Protein AF-A0A5J4N5F0-F1 (afdb_monomer)

Structure (mmCIF, N/CA/C/O backbone):
data_AF-A0A5J4N5F0-F1
#
_entry.id   AF-A0A5J4N5F0-F1
#
loop_
_atom_site.group_PDB
_atom_site.id
_atom_site.type_symbol
_atom_site.label_atom_id
_atom_site.label_alt_id
_atom_site.label_comp_id
_atom_site.label_asym_id
_atom_site.label_entity_id
_atom_site.label_seq_id
_atom_site.pdbx_PDB_ins_code
_atom_site.Cartn_x
_atom_site.Cartn_y
_atom_site.Cartn_z
_atom_site.occupancy
_atom_site.B_iso_or_equiv
_atom_site.auth_seq_id
_atom_site.auth_comp_id
_atom_site.auth_asym_id
_atom_site.auth_atom_id
_atom_site.pdbx_PDB_model_num
ATOM 1 N N . VAL A 1 1 ? -41.419 9.509 30.016 1.00 75.94 1 VAL A N 1
ATOM 2 C CA . VAL A 1 1 ? -40.745 8.230 29.684 1.00 75.94 1 VAL A CA 1
ATOM 3 C C . VAL A 1 1 ? -39.417 8.185 30.422 1.00 75.94 1 VAL A C 1
ATOM 5 O O . VAL A 1 1 ? -38.579 9.044 30.171 1.00 75.94 1 VAL A O 1
ATOM 8 N N . THR A 1 2 ? -39.244 7.260 31.364 1.00 85.94 2 THR A N 1
ATOM 9 C CA . THR A 1 2 ? -37.971 7.039 32.068 1.00 85.94 2 THR A CA 1
ATOM 10 C C . THR A 1 2 ? -37.054 6.184 31.191 1.00 85.94 2 THR A C 1
ATOM 12 O O . THR A 1 2 ? -37.468 5.148 30.675 1.00 85.94 2 THR A O 1
ATOM 15 N N . ARG A 1 3 ? -35.818 6.637 30.955 1.00 87.88 3 ARG A N 1
ATOM 16 C CA . ARG A 1 3 ? -34.827 5.880 30.176 1.00 87.88 3 ARG A CA 1
ATOM 17 C C . ARG A 1 3 ? -34.053 4.968 31.123 1.00 87.88 3 ARG A C 1
ATOM 19 O O . ARG A 1 3 ? -33.385 5.467 32.023 1.00 87.88 3 ARG A O 1
ATOM 26 N N . LEU A 1 4 ? -34.145 3.657 30.918 1.00 87.69 4 LEU A N 1
ATOM 27 C CA . LE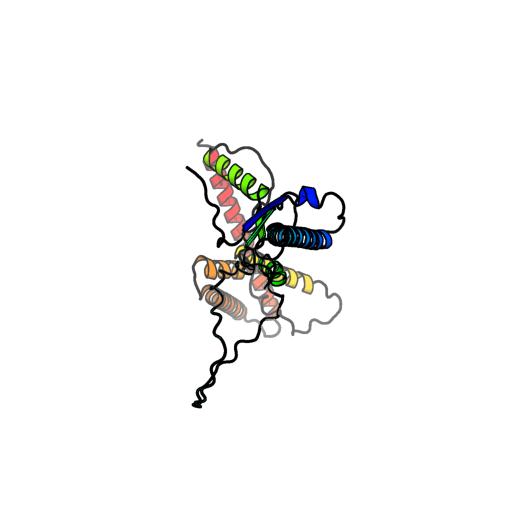U A 1 4 ? -33.355 2.667 31.650 1.00 87.69 4 LEU A CA 1
ATOM 28 C C . LEU A 1 4 ? -32.102 2.317 30.827 1.00 87.69 4 LEU A C 1
ATOM 30 O O . LEU A 1 4 ? -32.246 1.912 29.671 1.00 87.69 4 LEU A O 1
ATOM 34 N N . PRO A 1 5 ? -30.883 2.499 31.366 1.00 83.12 5 PRO A N 1
ATOM 35 C CA . PRO A 1 5 ? -29.654 2.182 30.648 1.00 83.12 5 PRO A CA 1
ATOM 36 C C . PRO A 1 5 ? -29.463 0.665 30.521 1.00 83.12 5 PRO A C 1
ATOM 38 O O . PRO A 1 5 ? -29.707 -0.091 31.461 1.00 83.12 5 PRO A O 1
ATOM 41 N N . LEU A 1 6 ? -28.997 0.222 29.354 1.00 83.00 6 LEU A N 1
ATOM 42 C CA . LEU A 1 6 ? -28.716 -1.187 29.087 1.00 83.00 6 LEU A CA 1
ATOM 43 C C . LEU A 1 6 ? -27.372 -1.585 29.709 1.00 83.00 6 LEU A C 1
ATOM 45 O O . LEU A 1 6 ? -26.348 -0.976 29.413 1.00 83.00 6 LEU A O 1
ATOM 49 N N . GLN A 1 7 ? -27.371 -2.626 30.542 1.00 76.88 7 GLN A N 1
ATOM 50 C CA . GLN A 1 7 ? -26.180 -3.068 31.284 1.00 76.88 7 GLN A CA 1
ATOM 51 C C . GLN A 1 7 ? -25.298 -4.060 30.506 1.00 76.88 7 GLN A C 1
ATOM 53 O O . GLN A 1 7 ? -24.111 -4.183 30.787 1.00 76.88 7 GLN A O 1
ATOM 58 N N . THR A 1 8 ? -25.858 -4.761 29.516 1.00 81.75 8 THR A N 1
ATOM 59 C CA . THR A 1 8 ? -25.178 -5.838 28.769 1.00 81.75 8 THR A CA 1
ATOM 60 C C . THR A 1 8 ? -24.460 -5.358 27.505 1.00 81.75 8 THR A C 1
ATOM 62 O O . THR A 1 8 ? -23.792 -6.142 26.829 1.00 81.75 8 THR A O 1
ATOM 65 N N . VAL A 1 9 ? -24.590 -4.074 27.159 1.00 84.94 9 VAL A N 1
ATOM 66 C CA . VAL A 1 9 ? -23.997 -3.508 25.944 1.00 84.94 9 VAL A CA 1
ATOM 67 C C . VAL A 1 9 ? -22.487 -3.370 26.118 1.00 84.94 9 VAL A C 1
ATOM 69 O O . VAL A 1 9 ? -21.999 -2.817 27.103 1.00 84.94 9 VAL A O 1
ATOM 72 N N . ARG A 1 10 ? -21.731 -3.858 25.131 1.00 86.44 10 ARG A N 1
ATOM 73 C CA . ARG A 1 10 ? -20.274 -3.711 25.104 1.00 86.44 10 ARG A CA 1
ATOM 74 C C . ARG A 1 10 ? -19.906 -2.223 24.960 1.00 86.44 10 ARG A C 1
ATOM 76 O O . ARG A 1 10 ? -20.424 -1.578 24.049 1.00 86.44 10 ARG A O 1
ATOM 83 N N . PRO A 1 11 ? -18.993 -1.684 25.787 1.00 88.06 11 PRO A N 1
ATOM 84 C CA . PRO A 1 11 ? -18.524 -0.311 25.631 1.00 88.06 11 PRO A CA 1
ATOM 85 C C . PRO A 1 11 ? -17.907 -0.091 24.247 1.00 88.06 11 PRO A C 1
ATOM 87 O O . PRO A 1 11 ? -17.113 -0.918 23.789 1.00 88.06 11 PRO A O 1
ATOM 90 N N . PHE A 1 12 ? -18.256 1.024 23.608 1.00 91.81 12 PHE A N 1
ATOM 91 C CA . PHE A 1 12 ? -17.717 1.440 22.318 1.00 91.81 12 PHE A CA 1
ATOM 92 C C . PHE A 1 12 ? -17.064 2.812 22.448 1.00 91.81 12 PHE A C 1
ATOM 94 O O . PHE A 1 12 ? -17.721 3.771 22.848 1.00 91.81 12 PHE A O 1
ATOM 101 N N . LEU A 1 13 ? -15.777 2.896 22.112 1.00 91.69 13 LEU A N 1
ATOM 102 C CA . LEU A 1 13 ? -15.024 4.144 22.081 1.00 91.69 13 LEU A CA 1
ATOM 103 C C . LEU A 1 13 ? -14.709 4.504 20.645 1.00 91.69 13 LEU A C 1
ATOM 105 O O . LEU A 1 13 ? -14.134 3.712 19.900 1.00 91.69 13 LEU A O 1
ATOM 109 N N . PHE A 1 14 ? -15.068 5.726 20.291 1.00 93.38 14 PHE A N 1
ATOM 110 C CA . PHE A 1 14 ? -14.800 6.303 18.992 1.00 93.38 14 PHE A CA 1
ATOM 111 C C . PHE A 1 14 ? -14.085 7.630 19.206 1.00 93.38 14 PHE A C 1
ATOM 113 O O . PHE A 1 14 ? -14.594 8.487 19.930 1.00 93.38 14 PHE A O 1
ATOM 120 N N . ARG A 1 15 ? -12.904 7.790 18.610 1.00 92.38 15 ARG A N 1
ATOM 121 C CA . ARG A 1 15 ? -12.105 9.007 18.759 1.00 92.38 15 ARG A CA 1
ATOM 122 C C . ARG A 1 15 ? -11.545 9.443 17.416 1.00 92.38 15 ARG A C 1
ATOM 124 O O . ARG A 1 15 ? -10.951 8.638 16.703 1.00 92.38 15 ARG A O 1
ATOM 131 N N . ASP A 1 16 ? -11.722 10.721 17.117 1.00 91.56 16 ASP A N 1
ATOM 132 C CA . ASP A 1 16 ? -11.130 11.384 15.961 1.00 91.56 16 ASP A CA 1
ATOM 133 C C . ASP A 1 16 ? -9.815 12.051 16.388 1.00 91.56 16 ASP A C 1
ATOM 135 O O . ASP A 1 16 ? -9.737 12.643 17.466 1.00 91.56 16 ASP A O 1
ATOM 139 N N . VAL A 1 17 ? -8.780 11.920 15.563 1.00 89.69 17 VAL A N 1
ATOM 140 C CA . VAL A 1 17 ? -7.430 12.436 15.812 1.00 89.69 17 VAL A CA 1
ATOM 141 C C . VAL A 1 17 ? -6.905 13.063 14.536 1.00 89.69 17 VAL A C 1
ATOM 143 O O . VAL A 1 17 ? -6.978 12.446 13.476 1.00 89.69 17 VAL A O 1
ATOM 146 N N . VAL A 1 18 ? -6.334 14.256 14.651 1.00 89.75 18 VAL A N 1
ATOM 147 C CA . VAL A 1 18 ? -5.592 14.915 13.576 1.00 89.75 18 VAL A CA 1
ATOM 148 C C . VAL A 1 18 ? -4.111 14.802 13.911 1.00 89.75 18 VAL A C 1
ATOM 150 O O . VAL A 1 18 ? -3.688 15.232 14.981 1.00 89.75 18 VAL A O 1
ATOM 153 N N . LEU A 1 19 ? -3.326 14.161 13.039 1.00 86.00 19 LEU A N 1
ATOM 154 C CA . LEU A 1 19 ? -1.908 13.920 13.327 1.00 86.00 19 LEU A CA 1
ATOM 155 C C . LEU A 1 19 ? -1.082 15.206 13.375 1.00 86.00 19 LEU A C 1
ATOM 157 O O . LEU A 1 19 ? -0.136 15.278 14.154 1.00 86.00 19 LEU A O 1
ATOM 161 N N . GLU A 1 20 ? -1.456 16.214 12.587 1.00 83.69 20 GLU A N 1
ATOM 162 C CA . GLU A 1 20 ? -0.796 17.522 12.554 1.00 83.69 20 GLU A CA 1
ATOM 163 C C . GLU A 1 20 ? -0.733 18.184 13.937 1.00 83.69 20 GLU A C 1
ATOM 165 O O . GLU A 1 20 ? 0.334 18.629 14.359 1.00 83.69 20 GLU A O 1
ATOM 170 N N . ASP A 1 21 ? -1.836 18.146 14.686 1.00 82.56 21 ASP A N 1
ATOM 171 C CA . ASP A 1 21 ? -1.933 18.764 16.011 1.00 82.56 21 ASP A CA 1
ATOM 172 C C . ASP A 1 21 ? -1.043 18.059 17.050 1.00 82.56 21 ASP A C 1
ATOM 174 O O . ASP A 1 21 ? -0.453 18.702 17.917 1.00 82.56 21 ASP A O 1
ATOM 178 N N . GLU A 1 22 ? -0.910 16.734 16.953 1.00 79.31 22 GLU A N 1
ATOM 179 C CA . GLU A 1 22 ? -0.192 15.905 17.932 1.00 79.31 22 GLU A CA 1
ATOM 180 C C . GLU A 1 22 ? 1.316 15.773 17.634 1.00 79.31 22 GLU A C 1
ATOM 182 O O . GLU A 1 22 ? 2.089 15.428 18.531 1.00 79.31 22 GLU A O 1
ATOM 187 N N . LEU A 1 23 ? 1.747 16.008 16.386 1.00 76.50 23 LEU A N 1
ATOM 188 C CA . LEU A 1 23 ? 3.125 15.776 15.915 1.00 76.50 23 LEU A CA 1
ATOM 189 C C . LEU A 1 23 ? 3.896 17.059 15.551 1.00 76.50 23 LEU A C 1
ATOM 191 O O . LEU A 1 23 ? 5.092 16.982 15.269 1.00 76.50 23 LEU A O 1
ATOM 195 N N . SER A 1 24 ? 3.258 18.231 15.619 1.00 64.00 24 SER A N 1
ATOM 196 C CA . SER A 1 24 ? 3.791 19.548 15.214 1.00 64.00 24 SER A CA 1
ATOM 197 C C . SER A 1 24 ? 5.108 20.009 15.872 1.00 64.00 24 SER A C 1
ATOM 199 O O . SER A 1 24 ? 5.670 21.014 15.446 1.00 64.00 24 SER A O 1
ATOM 201 N N . ASN A 1 25 ? 5.654 19.287 16.857 1.00 59.91 25 ASN A N 1
ATOM 202 C CA . ASN A 1 25 ? 6.779 19.757 17.676 1.00 59.91 25 ASN A CA 1
ATOM 203 C C . ASN A 1 25 ? 8.103 18.973 17.562 1.00 59.91 25 ASN A C 1
ATOM 205 O O . ASN A 1 25 ? 9.028 19.311 18.303 1.00 59.91 25 ASN A O 1
ATOM 209 N N . SER A 1 26 ? 8.258 17.931 16.723 1.00 60.56 26 SER A N 1
ATOM 210 C CA . SER A 1 26 ? 9.422 17.037 16.941 1.00 60.56 26 SER A CA 1
ATOM 211 C C . SER A 1 26 ? 9.948 16.151 15.798 1.00 60.56 26 SER A C 1
ATOM 213 O O . SER A 1 26 ? 10.378 15.036 16.097 1.00 60.56 26 SER A O 1
ATOM 215 N N . ALA A 1 27 ? 9.981 16.562 14.523 1.00 57.72 27 ALA A N 1
ATOM 216 C CA . ALA A 1 27 ? 10.568 15.665 13.515 1.00 57.72 27 ALA A CA 1
ATOM 217 C C . ALA A 1 27 ? 11.355 16.326 12.377 1.00 57.72 27 ALA A C 1
ATOM 219 O O . ALA A 1 27 ? 10.834 17.131 11.613 1.00 57.72 27 ALA A O 1
ATOM 220 N N . SER A 1 28 ? 12.607 15.880 12.235 1.00 64.38 28 SER A N 1
ATOM 221 C CA . SER A 1 28 ? 13.535 16.224 11.148 1.00 64.38 28 SER A CA 1
ATOM 222 C C . SER A 1 28 ? 13.670 15.101 10.103 1.00 64.38 28 SER A C 1
ATOM 224 O O . SER A 1 28 ? 14.224 15.340 9.036 1.00 64.38 28 SER A O 1
ATOM 226 N N . ASN A 1 29 ? 13.179 13.880 10.393 1.00 76.25 29 ASN A N 1
ATOM 227 C CA . ASN A 1 29 ? 13.383 12.673 9.575 1.00 76.25 29 ASN A CA 1
ATOM 228 C C . ASN A 1 29 ? 12.059 11.946 9.242 1.00 76.25 29 ASN A C 1
ATOM 230 O O . ASN A 1 29 ? 11.286 11.669 10.159 1.00 76.25 29 ASN A O 1
ATOM 234 N N . PRO A 1 30 ? 11.823 11.513 7.986 1.00 71.50 30 PRO A N 1
ATOM 235 C CA . PRO A 1 30 ? 10.564 10.876 7.569 1.00 71.50 30 PRO A CA 1
ATOM 236 C C . PRO A 1 30 ? 10.295 9.512 8.227 1.00 71.50 30 PRO A C 1
ATOM 238 O O . PRO A 1 30 ? 9.162 9.219 8.602 1.00 71.50 30 PRO A O 1
ATOM 241 N N . LEU A 1 31 ? 11.329 8.691 8.451 1.00 73.62 31 LEU A N 1
ATOM 242 C CA . LEU A 1 31 ? 11.166 7.396 9.132 1.00 73.62 31 LEU A CA 1
ATOM 243 C C . LEU A 1 31 ? 10.792 7.549 10.614 1.00 73.62 31 LEU A C 1
ATOM 245 O O . LEU A 1 31 ? 10.115 6.679 11.167 1.00 73.62 31 LEU A O 1
ATOM 249 N N . ASP A 1 32 ? 11.236 8.627 11.262 1.00 81.44 32 ASP A N 1
ATOM 250 C CA . ASP A 1 32 ? 10.857 8.906 12.648 1.00 81.44 32 ASP A CA 1
ATOM 251 C C . ASP A 1 32 ? 9.407 9.376 12.736 1.00 81.44 32 ASP A C 1
ATOM 253 O O . ASP A 1 32 ? 8.706 8.971 13.661 1.00 81.44 32 ASP A O 1
ATOM 257 N N . ILE A 1 33 ? 8.917 10.120 11.739 1.00 82.94 33 ILE A N 1
ATOM 258 C CA . ILE A 1 33 ? 7.524 10.588 11.685 1.00 82.94 33 ILE A CA 1
ATOM 259 C C . ILE A 1 33 ? 6.546 9.407 11.691 1.00 82.94 33 ILE A C 1
ATOM 261 O O . ILE A 1 33 ? 5.594 9.398 12.472 1.00 82.94 33 ILE A O 1
ATOM 265 N N . ALA A 1 34 ? 6.797 8.374 10.881 1.00 83.94 34 ALA A N 1
ATOM 266 C CA . ALA A 1 34 ? 5.933 7.192 10.823 1.00 83.94 34 ALA A CA 1
ATOM 267 C C . ALA A 1 34 ? 5.910 6.418 12.156 1.00 83.94 34 ALA A C 1
ATOM 269 O O . ALA A 1 34 ? 4.848 6.016 12.642 1.00 83.94 34 ALA A O 1
ATOM 270 N N . LYS A 1 35 ? 7.079 6.246 12.791 1.00 87.06 35 LYS A N 1
ATOM 271 C CA . LYS A 1 35 ? 7.182 5.612 14.117 1.00 87.06 35 LYS A CA 1
ATOM 272 C C . LYS A 1 35 ? 6.485 6.440 15.190 1.00 87.06 35 LYS A C 1
ATOM 274 O O . LYS A 1 35 ? 5.813 5.883 16.058 1.00 87.06 35 LYS A O 1
ATOM 279 N N . GLN A 1 36 ? 6.628 7.759 15.129 1.00 87.50 36 GLN A N 1
ATOM 280 C CA . GLN A 1 36 ? 6.004 8.664 16.078 1.00 87.50 36 GLN A CA 1
ATOM 281 C C . GLN A 1 36 ? 4.480 8.657 15.933 1.00 87.50 36 GLN A C 1
ATOM 283 O O . GLN A 1 36 ? 3.782 8.578 16.941 1.00 87.50 36 GLN A O 1
ATOM 288 N N . ALA A 1 37 ? 3.955 8.640 14.706 1.00 89.00 37 ALA A N 1
ATOM 289 C CA . ALA A 1 37 ? 2.525 8.496 14.451 1.00 89.00 37 ALA A CA 1
ATOM 290 C C . ALA A 1 37 ? 1.969 7.185 15.038 1.00 89.00 37 ALA A C 1
ATOM 292 O O . ALA A 1 37 ? 0.925 7.195 15.698 1.00 89.00 37 ALA A O 1
ATOM 293 N N . GLU A 1 38 ? 2.683 6.065 14.874 1.00 91.38 38 GLU A N 1
ATOM 294 C CA . GLU A 1 38 ? 2.301 4.783 15.479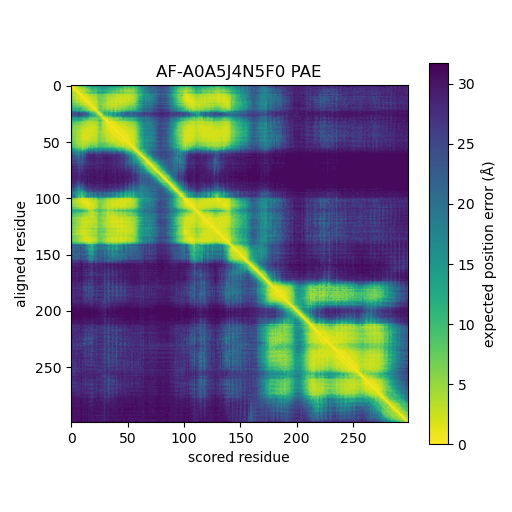 1.00 91.38 38 GLU A CA 1
ATOM 295 C C . GLU A 1 38 ? 2.315 4.848 17.019 1.00 91.38 38 GLU A C 1
ATOM 297 O O . GLU A 1 38 ? 1.396 4.348 17.679 1.00 91.38 38 GLU A O 1
ATOM 302 N N . LEU A 1 39 ? 3.331 5.483 17.610 1.00 91.62 39 LEU A N 1
ATOM 303 C CA . LEU A 1 39 ? 3.469 5.628 19.061 1.00 91.62 39 LEU A CA 1
ATOM 304 C C . LEU A 1 39 ? 2.374 6.524 19.654 1.00 91.62 39 LEU A C 1
ATOM 306 O O . LEU A 1 39 ? 1.763 6.168 20.664 1.00 91.62 39 LEU A O 1
ATOM 310 N N . THR A 1 40 ? 2.054 7.632 18.988 1.00 91.81 40 THR A N 1
ATOM 311 C CA . THR A 1 40 ? 0.933 8.509 19.340 1.00 91.81 40 THR A CA 1
ATOM 312 C C . THR A 1 40 ? -0.392 7.752 19.289 1.00 91.81 40 THR A C 1
ATOM 314 O O . THR A 1 40 ? -1.150 7.776 20.260 1.00 91.81 40 THR A O 1
ATOM 317 N N . CYS A 1 41 ? -0.653 6.998 18.216 1.00 92.75 41 CYS A N 1
ATOM 318 C CA . CYS A 1 41 ? -1.861 6.175 18.110 1.00 92.75 41 CYS A CA 1
ATOM 319 C C . CYS A 1 41 ? -1.925 5.106 19.212 1.00 92.75 41 CYS A C 1
ATOM 321 O O . CYS A 1 41 ? -2.989 4.879 19.788 1.00 92.75 41 CYS A O 1
ATOM 323 N N . THR A 1 42 ? -0.790 4.481 19.544 1.00 94.56 42 THR A N 1
ATOM 324 C CA . THR A 1 42 ? -0.689 3.497 20.634 1.00 94.56 42 THR A CA 1
ATOM 325 C C . THR A 1 42 ? -1.106 4.129 21.961 1.00 94.56 42 THR A C 1
ATOM 327 O O . THR A 1 42 ? -2.026 3.634 22.611 1.00 94.56 42 THR A O 1
ATOM 330 N N . ARG A 1 43 ? -0.501 5.269 22.319 1.00 94.38 43 ARG A N 1
ATOM 331 C CA . ARG A 1 43 ? -0.810 6.020 23.544 1.00 94.38 43 ARG A CA 1
ATOM 332 C C . ARG A 1 43 ? -2.296 6.369 23.643 1.00 94.38 43 ARG A C 1
ATOM 334 O O . ARG A 1 43 ? -2.893 6.216 24.706 1.00 94.38 43 ARG A O 1
ATOM 341 N N . LEU A 1 44 ? -2.902 6.822 22.546 1.00 93.12 44 LEU A N 1
ATOM 342 C CA . LEU A 1 44 ? -4.317 7.203 22.523 1.00 93.12 44 LEU A CA 1
ATOM 343 C C . LEU A 1 44 ? -5.250 6.007 22.733 1.00 93.12 44 LEU A C 1
ATOM 345 O O . LEU A 1 44 ? -6.226 6.118 23.477 1.00 93.12 44 LEU A O 1
ATOM 349 N N . VAL A 1 45 ? -4.948 4.857 22.124 1.00 93.88 45 VAL A N 1
ATOM 350 C CA . VAL A 1 45 ? -5.717 3.623 22.344 1.00 93.88 45 VAL A CA 1
ATOM 351 C C . VAL A 1 45 ? -5.581 3.158 23.793 1.00 93.88 45 VAL A C 1
ATOM 353 O O . VAL A 1 45 ? -6.578 2.791 24.411 1.00 93.88 45 VAL A O 1
ATOM 356 N N . GLU A 1 46 ? -4.383 3.213 24.371 1.00 93.81 46 GLU A N 1
ATOM 357 C CA . GLU A 1 46 ? -4.172 2.834 25.771 1.00 93.81 46 GLU A CA 1
ATOM 358 C C . GLU A 1 46 ? -4.903 3.746 26.752 1.00 93.81 46 GLU A C 1
ATOM 360 O O . GLU A 1 46 ? -5.513 3.246 27.697 1.00 93.81 46 GLU A O 1
ATOM 365 N N . GLN A 1 47 ? -4.914 5.053 26.490 1.00 92.69 47 GLN A N 1
ATOM 366 C CA . GLN A 1 47 ? -5.706 6.008 27.258 1.00 92.69 47 GLN A CA 1
ATOM 367 C C . GLN A 1 47 ? -7.199 5.652 27.205 1.00 92.69 47 GLN A C 1
ATOM 369 O O . GLN A 1 47 ? -7.840 5.530 28.245 1.00 92.69 47 GLN A O 1
ATOM 374 N N . CYS A 1 48 ? -7.732 5.372 26.011 1.00 90.69 48 CYS A N 1
ATOM 375 C CA . CYS A 1 48 ? -9.129 4.962 25.845 1.00 90.69 48 CYS A CA 1
ATOM 376 C C . CYS A 1 48 ? -9.449 3.676 26.627 1.00 90.69 48 CYS A C 1
ATOM 378 O O . CYS A 1 48 ? -10.516 3.550 27.225 1.00 90.69 48 CYS A O 1
ATOM 380 N N . LEU A 1 49 ? -8.529 2.707 26.647 1.00 90.69 49 LEU A N 1
ATOM 381 C CA . LEU A 1 49 ? -8.699 1.483 27.431 1.00 90.69 49 LEU A CA 1
ATOM 382 C C . LEU A 1 49 ? -8.671 1.754 28.939 1.00 90.69 49 LEU A C 1
ATOM 384 O O . LEU A 1 49 ? -9.470 1.165 29.671 1.00 90.69 49 LEU A O 1
ATOM 388 N N . ALA A 1 50 ? -7.796 2.646 29.405 1.00 89.88 50 ALA A N 1
ATOM 389 C CA . ALA A 1 50 ? -7.734 3.042 30.808 1.00 89.88 50 ALA A CA 1
ATOM 390 C C . ALA A 1 50 ? -9.059 3.676 31.270 1.00 89.88 50 ALA A C 1
ATOM 392 O O . ALA A 1 50 ? -9.605 3.254 32.294 1.00 89.88 50 ALA A O 1
ATOM 393 N N . ASP A 1 51 ? -9.641 4.571 30.470 1.00 87.19 51 ASP A N 1
ATOM 394 C CA . ASP A 1 51 ? -10.917 5.238 30.768 1.00 87.19 51 ASP A CA 1
ATOM 395 C C . ASP A 1 51 ? -12.071 4.231 30.949 1.00 87.19 51 ASP A C 1
ATOM 397 O O . ASP A 1 51 ? -12.886 4.334 31.876 1.00 87.19 51 ASP A O 1
ATOM 401 N N . VAL A 1 52 ? -12.109 3.179 30.120 1.00 85.19 52 VAL A N 1
ATOM 402 C CA . VAL A 1 52 ? -13.085 2.081 30.262 1.00 85.19 52 VAL A CA 1
ATOM 403 C C . VAL A 1 52 ? -12.873 1.325 31.565 1.00 85.19 52 VAL A C 1
ATOM 405 O O . VAL A 1 52 ? -13.837 1.013 32.268 1.00 85.19 52 VAL A O 1
ATOM 408 N N . THR A 1 53 ? -11.621 1.007 31.903 1.00 83.00 53 THR A N 1
ATOM 409 C CA . THR A 1 53 ? -11.328 0.289 33.150 1.00 83.00 53 THR A CA 1
ATOM 410 C C . THR A 1 53 ? -11.684 1.114 34.383 1.00 83.00 53 THR A C 1
ATOM 412 O O . THR A 1 53 ? -12.178 0.553 35.362 1.00 83.00 53 THR A O 1
ATOM 415 N N . GLN A 1 54 ? -11.512 2.437 34.332 1.00 81.88 54 GLN A N 1
ATOM 416 C CA . GLN A 1 54 ? -11.899 3.328 35.420 1.00 81.88 54 GLN A CA 1
ATOM 417 C C . GLN A 1 54 ? -13.421 3.433 35.554 1.00 81.88 54 GLN A C 1
ATOM 419 O O . GLN A 1 54 ? -13.930 3.337 36.667 1.00 81.88 54 GLN A O 1
ATOM 424 N N . THR A 1 55 ? -14.151 3.519 34.437 1.00 76.81 55 THR A N 1
ATOM 425 C CA . THR A 1 55 ? -15.627 3.532 34.422 1.00 76.81 55 THR A CA 1
ATOM 426 C C . THR A 1 55 ? -16.215 2.251 35.025 1.00 76.81 55 THR A C 1
ATOM 428 O O . THR A 1 55 ? -17.199 2.293 35.764 1.00 76.81 55 THR A O 1
ATOM 431 N N . LYS A 1 56 ? -15.574 1.100 34.775 1.00 70.31 56 LYS A N 1
ATOM 432 C CA . LYS A 1 56 ? -15.938 -0.176 35.414 1.00 70.31 56 LYS A CA 1
ATOM 433 C C . LYS A 1 56 ? -15.708 -0.152 36.932 1.00 70.31 56 LYS A C 1
ATOM 435 O O . LYS A 1 56 ? -16.494 -0.739 37.664 1.00 70.31 56 LYS A O 1
ATOM 440 N N . ARG A 1 57 ? -14.649 0.513 37.411 1.00 65.00 57 ARG A N 1
ATOM 441 C CA . ARG A 1 57 ? -14.314 0.601 38.847 1.00 65.00 57 ARG A CA 1
ATOM 442 C C . ARG A 1 57 ? -15.179 1.602 39.614 1.00 65.00 57 ARG A C 1
ATOM 444 O O . ARG A 1 57 ? -15.479 1.356 40.776 1.00 65.00 57 ARG A O 1
ATOM 451 N N . SER A 1 58 ? -15.565 2.717 38.994 1.00 62.34 58 SER A N 1
ATOM 452 C CA . SER A 1 58 ? -16.368 3.765 39.640 1.00 62.34 58 SER A CA 1
ATOM 453 C C . SER A 1 58 ? -17.851 3.415 39.777 1.00 62.34 58 SER A C 1
ATOM 455 O O . SER A 1 58 ? -18.548 4.083 40.532 1.00 62.34 58 SER A O 1
ATOM 457 N N . SER A 1 59 ? -18.327 2.367 39.095 1.00 56.59 59 SER A N 1
ATOM 458 C CA . SER A 1 59 ? -19.636 1.741 39.322 1.00 56.59 59 SER A CA 1
ATOM 459 C C . SER A 1 59 ? -19.453 0.547 40.276 1.00 56.59 59 SER A C 1
ATOM 461 O O . SER A 1 59 ? -19.261 -0.577 39.815 1.00 56.59 59 SER A O 1
ATOM 463 N N . PRO A 1 60 ? -19.462 0.739 41.609 1.00 48.44 60 PRO A N 1
ATOM 464 C CA . PRO A 1 60 ? -18.898 -0.224 42.549 1.00 48.44 60 PRO A CA 1
ATOM 465 C C . PRO A 1 60 ? -19.871 -1.341 42.938 1.00 48.44 60 PRO A C 1
ATOM 467 O O . PRO A 1 60 ? -19.502 -2.227 43.700 1.00 48.44 60 PRO A O 1
ATOM 470 N N . ASN A 1 61 ? -21.094 -1.367 42.402 1.00 45.25 61 ASN A N 1
ATOM 471 C CA . ASN A 1 61 ? -22.087 -2.379 42.778 1.00 45.25 61 ASN A CA 1
ATOM 472 C C . ASN A 1 61 ? -21.788 -3.797 42.245 1.00 45.25 61 ASN A C 1
ATOM 474 O O . ASN A 1 61 ? -22.622 -4.685 42.387 1.00 45.25 61 ASN A O 1
ATOM 478 N N . LEU A 1 62 ? -20.619 -4.034 41.633 1.00 50.97 62 LEU A N 1
ATOM 479 C CA . LEU A 1 62 ? -20.254 -5.339 41.071 1.00 50.97 62 LEU A CA 1
ATOM 480 C C . LEU A 1 62 ? -18.741 -5.637 41.098 1.00 50.97 62 LEU A C 1
ATOM 482 O O . LEU A 1 62 ? -18.238 -6.370 40.251 1.00 50.97 62 LEU A O 1
ATOM 486 N N . ALA A 1 63 ? -17.985 -5.067 42.041 1.00 40.25 63 ALA A N 1
ATOM 487 C CA . ALA A 1 63 ? -16.539 -5.285 42.152 1.00 40.25 63 ALA A CA 1
ATOM 488 C C . ALA A 1 63 ? -16.178 -6.307 43.246 1.00 40.25 63 ALA A C 1
ATOM 490 O O . ALA A 1 63 ? -15.501 -5.991 44.216 1.00 40.25 63 ALA A O 1
ATOM 491 N N . GLN A 1 64 ? -16.595 -7.555 43.061 1.00 42.91 64 GLN A N 1
ATOM 492 C CA . GLN A 1 64 ? -15.881 -8.717 43.592 1.00 42.91 64 GLN A CA 1
ATOM 493 C C . GLN A 1 64 ? -16.085 -9.848 42.591 1.00 42.91 64 GLN A C 1
ATOM 495 O O . GLN A 1 64 ? -17.194 -10.355 42.471 1.00 42.91 64 GLN A O 1
ATOM 500 N N . CYS A 1 65 ? -15.046 -10.139 41.808 1.00 36.78 65 CYS A N 1
ATOM 501 C CA . CYS A 1 65 ? -14.647 -11.480 41.377 1.00 36.78 65 CYS A CA 1
ATOM 502 C C . CYS A 1 65 ? -13.331 -11.353 40.599 1.00 36.78 65 CYS A C 1
ATOM 504 O O . CYS A 1 65 ? -13.179 -10.516 39.710 1.00 36.78 65 CYS A O 1
ATOM 506 N N . GLY A 1 66 ? -12.343 -12.112 41.064 1.00 38.53 66 GLY A N 1
ATOM 507 C CA . GLY A 1 66 ? -10.929 -11.917 40.796 1.00 38.53 66 GLY A CA 1
ATOM 508 C C . GLY A 1 66 ? -10.500 -12.160 39.355 1.00 38.53 66 GLY A C 1
ATOM 509 O O . GLY A 1 66 ? -11.037 -12.997 38.633 1.00 38.53 66 GLY A O 1
ATOM 510 N N . ALA A 1 67 ? -9.433 -11.454 38.991 1.00 43.41 67 ALA A N 1
ATOM 511 C CA . ALA A 1 67 ? -8.579 -11.800 37.874 1.00 43.41 67 ALA A CA 1
ATOM 512 C C . ALA A 1 67 ? -8.092 -13.250 38.038 1.00 43.41 67 ALA A C 1
ATOM 514 O O . ALA A 1 67 ? -7.280 -13.545 38.912 1.00 43.41 67 ALA A O 1
ATOM 515 N N . SER A 1 68 ? -8.581 -14.153 37.194 1.00 37.25 68 SER A N 1
ATOM 516 C CA . SER A 1 68 ? -7.974 -15.467 36.994 1.00 37.25 68 SER A CA 1
ATOM 517 C C . SER A 1 68 ? -7.666 -15.656 35.501 1.00 37.25 68 SER A C 1
ATOM 519 O O . SER A 1 68 ? -8.445 -15.221 34.651 1.00 37.25 68 SER A O 1
ATOM 521 N N . PRO A 1 69 ? -6.489 -16.211 35.151 1.00 42.75 69 PRO A N 1
ATOM 522 C CA . PRO A 1 69 ? -6.029 -16.294 33.767 1.00 42.75 69 PRO A CA 1
ATOM 523 C C . PRO A 1 69 ? -6.799 -17.371 32.983 1.00 42.75 69 PRO A C 1
ATOM 525 O O . PRO A 1 69 ? -7.318 -18.319 33.581 1.00 42.75 69 PRO A O 1
ATOM 528 N N . PRO A 1 70 ? -6.864 -17.273 31.640 1.00 41.56 70 PRO A N 1
ATOM 529 C CA . PRO A 1 70 ? -7.723 -18.130 30.833 1.00 41.56 70 PRO A CA 1
ATOM 530 C C . PRO A 1 70 ? -7.240 -19.584 30.884 1.00 41.56 70 PRO A C 1
ATOM 532 O O . PRO A 1 70 ? -6.171 -19.930 30.372 1.00 41.56 70 PRO A O 1
ATOM 535 N N . ARG A 1 71 ? -8.046 -20.467 31.485 1.00 38.91 71 ARG A N 1
ATOM 536 C CA . ARG A 1 71 ? -7.825 -21.915 31.420 1.00 38.91 71 ARG A CA 1
ATOM 537 C C . ARG A 1 71 ? -8.063 -22.398 29.989 1.00 38.91 71 ARG A C 1
ATOM 539 O O . ARG A 1 71 ? -9.151 -22.247 29.435 1.00 38.91 71 ARG A O 1
ATOM 546 N N . LYS A 1 72 ? -7.026 -22.995 29.393 1.00 40.78 72 LYS A N 1
ATOM 547 C CA . LYS A 1 72 ? -7.101 -23.692 28.104 1.00 40.78 72 LYS A CA 1
ATOM 548 C C . LYS A 1 72 ? -8.197 -24.759 28.163 1.00 40.78 72 LYS A C 1
ATOM 550 O O . LYS A 1 72 ? -8.222 -25.595 29.061 1.00 40.78 72 LYS A O 1
ATOM 555 N N . ARG A 1 73 ? -9.082 -24.717 27.171 1.00 37.47 73 ARG A N 1
ATOM 556 C CA . ARG A 1 73 ? -10.210 -25.629 26.973 1.00 37.47 73 ARG A CA 1
ATOM 557 C C . ARG A 1 73 ? -9.677 -27.039 26.669 1.00 37.47 73 ARG A C 1
ATOM 559 O O . ARG A 1 73 ? -9.281 -27.308 25.537 1.00 37.47 73 ARG A O 1
ATOM 566 N N . VAL A 1 74 ? -9.620 -27.920 27.669 1.00 39.97 74 VAL A N 1
ATOM 567 C CA . VAL A 1 74 ? -9.315 -29.347 27.467 1.00 39.97 74 VAL A CA 1
ATOM 568 C C . VAL A 1 74 ? -10.609 -30.076 27.113 1.00 39.97 74 VAL A C 1
ATOM 570 O O . VAL A 1 74 ? -11.652 -29.864 27.724 1.00 39.97 74 VAL A O 1
ATOM 573 N N . LYS A 1 75 ? -10.532 -30.890 26.064 1.00 42.50 75 LYS A N 1
ATOM 574 C CA . LYS A 1 75 ? -11.617 -31.671 25.472 1.00 42.50 75 LYS A CA 1
ATOM 575 C C . LYS A 1 75 ? -11.789 -32.943 26.311 1.00 42.50 75 LYS A C 1
ATOM 577 O O . LYS A 1 75 ? -10.878 -33.763 26.330 1.00 42.50 75 LYS A O 1
ATOM 582 N N . SER A 1 76 ? -12.897 -33.087 27.037 1.00 38.41 76 SER A N 1
ATOM 583 C CA . SER A 1 76 ? -13.177 -34.287 27.831 1.00 38.41 76 SER A CA 1
ATOM 584 C C . SER A 1 76 ? -13.794 -35.379 26.958 1.00 38.41 76 SER A C 1
ATOM 586 O O . SER A 1 76 ? -14.901 -35.251 26.438 1.00 38.41 76 SER A O 1
ATOM 588 N N . SER A 1 77 ? -13.042 -36.463 26.794 1.00 36.09 77 SER A N 1
ATOM 589 C CA . SER A 1 77 ? -13.546 -37.777 26.418 1.00 36.09 77 SER A CA 1
ATOM 590 C C . SER A 1 77 ? -14.078 -38.503 27.656 1.00 36.09 77 SER A C 1
ATOM 592 O O . SER A 1 77 ? -13.445 -38.502 28.708 1.00 36.09 77 SER A O 1
ATOM 594 N N . THR A 1 78 ? -15.240 -39.112 27.473 1.00 39.56 78 THR A N 1
ATOM 595 C CA . THR A 1 78 ? -15.946 -40.138 28.247 1.00 39.56 78 THR A CA 1
ATOM 596 C C . THR A 1 78 ? -15.119 -40.967 29.243 1.00 39.56 78 THR A C 1
ATOM 598 O O . THR A 1 78 ? -14.226 -41.700 28.829 1.00 39.56 78 THR A O 1
ATOM 601 N N . SER A 1 79 ? -15.540 -40.994 30.514 1.00 34.91 79 SER A N 1
ATOM 602 C CA . SER A 1 79 ? -15.572 -42.226 31.321 1.00 34.91 79 SER A CA 1
ATOM 603 C C . SER A 1 79 ? -16.473 -42.081 32.554 1.00 34.91 79 SER A C 1
ATOM 605 O O . SER A 1 79 ? -16.315 -41.174 33.365 1.00 34.91 79 SER A O 1
ATOM 607 N N . THR A 1 80 ? -17.400 -43.026 32.645 1.00 35.91 80 THR A N 1
ATOM 608 C CA . THR A 1 80 ? -18.317 -43.400 33.725 1.00 35.91 80 THR A CA 1
ATOM 609 C C . THR A 1 80 ? -17.685 -43.435 35.121 1.00 35.91 80 THR A C 1
ATOM 611 O O . THR A 1 80 ? -16.594 -43.972 35.290 1.00 35.91 80 THR A O 1
ATOM 614 N N . GLY A 1 81 ? -18.421 -42.964 36.134 1.00 32.94 81 GLY A N 1
ATOM 615 C CA . GLY A 1 81 ? -18.085 -43.157 37.547 1.00 32.94 81 GLY A CA 1
ATOM 616 C C . GLY A 1 81 ? -19.037 -42.408 38.476 1.00 32.94 81 GLY A C 1
ATOM 617 O O . GLY A 1 81 ? -18.886 -41.212 38.686 1.00 32.94 81 GLY A O 1
ATOM 618 N N . VAL A 1 82 ? -20.034 -43.124 38.994 1.00 43.34 82 VAL A N 1
ATOM 619 C CA . VAL A 1 82 ? -20.963 -42.697 40.050 1.00 43.34 82 VAL A CA 1
ATOM 620 C C . VAL A 1 82 ? -20.187 -42.447 41.345 1.00 43.34 82 VAL A C 1
ATOM 622 O O . VAL A 1 82 ? -19.376 -43.293 41.705 1.00 43.34 82 VAL A O 1
ATOM 625 N N . ASN A 1 83 ? -20.469 -41.339 42.038 1.00 34.56 83 ASN A N 1
ATOM 626 C CA . ASN A 1 83 ? -20.490 -41.249 43.503 1.00 34.56 83 ASN A CA 1
ATOM 627 C C . ASN A 1 83 ? -21.275 -40.005 43.944 1.00 34.56 83 ASN A C 1
ATOM 629 O O . ASN A 1 83 ? -20.977 -38.879 43.555 1.00 34.56 83 ASN A O 1
ATOM 633 N N . THR A 1 84 ? -22.303 -40.266 44.743 1.00 41.62 84 THR A N 1
ATOM 634 C CA . THR A 1 84 ? -23.157 -39.336 45.481 1.00 41.62 84 THR A CA 1
ATOM 635 C C . THR A 1 84 ? -22.429 -38.800 46.712 1.00 41.62 84 THR A C 1
ATOM 637 O O . THR A 1 84 ? -22.021 -39.586 47.564 1.00 41.62 84 THR A O 1
ATOM 640 N N . SER A 1 85 ? -22.362 -37.479 46.849 1.00 35.78 85 SER A N 1
ATOM 641 C CA . SER A 1 85 ? -22.274 -36.789 48.139 1.00 35.78 85 SER A CA 1
ATOM 642 C C . SER A 1 85 ? -22.780 -35.361 47.958 1.00 35.78 85 SER A C 1
ATOM 644 O O . SER A 1 85 ? -22.323 -34.629 47.083 1.00 35.78 85 SER A O 1
ATOM 646 N N . GLU A 1 86 ? -23.802 -35.038 48.739 1.00 46.69 86 GLU A N 1
ATOM 647 C CA . GLU A 1 86 ? -24.504 -33.765 48.795 1.00 46.69 86 GLU A CA 1
ATOM 648 C C . GLU A 1 86 ? -23.562 -32.676 49.315 1.00 46.69 86 GLU A C 1
ATOM 650 O O . GLU A 1 86 ? -23.174 -32.715 50.475 1.00 46.69 86 GLU A O 1
ATOM 655 N N . ASP A 1 87 ? -23.226 -31.698 48.475 1.00 37.31 87 ASP A N 1
ATOM 656 C CA . ASP A 1 87 ? -22.571 -30.460 48.895 1.00 37.31 87 ASP A CA 1
ATOM 657 C C . ASP A 1 87 ? -23.183 -29.290 48.115 1.00 37.31 87 ASP A C 1
ATOM 659 O O . ASP A 1 87 ? -22.807 -28.986 46.987 1.00 37.31 87 ASP A O 1
ATOM 663 N N . ASN A 1 88 ? -24.189 -28.675 48.738 1.00 41.41 88 ASN A N 1
ATOM 664 C CA . ASN A 1 88 ? -24.514 -27.251 48.667 1.00 41.41 88 ASN A CA 1
ATOM 665 C C . ASN A 1 88 ? -24.371 -26.572 47.285 1.00 41.41 88 ASN A C 1
ATOM 667 O O . ASN A 1 88 ? -23.486 -25.739 47.076 1.00 41.41 88 ASN A O 1
ATOM 671 N N . ASP A 1 89 ? -25.292 -26.870 46.363 1.00 39.16 89 ASP A N 1
ATOM 672 C CA . ASP A 1 89 ? -25.469 -26.105 45.123 1.00 39.16 89 ASP A CA 1
ATOM 673 C C . ASP A 1 89 ? -26.120 -24.750 45.454 1.00 39.16 89 ASP A C 1
ATOM 675 O O . ASP A 1 89 ? -27.317 -24.522 45.271 1.00 39.16 89 ASP A O 1
ATOM 679 N N . THR A 1 90 ? -25.324 -23.838 46.021 1.00 47.38 90 THR A N 1
ATOM 680 C CA . THR A 1 90 ? -25.628 -22.408 45.965 1.00 47.38 90 THR A CA 1
ATOM 681 C C . THR A 1 90 ? -25.476 -22.014 44.502 1.00 47.38 90 THR A C 1
ATOM 683 O O . THR A 1 90 ? -24.398 -21.625 44.056 1.00 47.38 90 THR A O 1
ATOM 686 N N . SER A 1 91 ? -26.554 -22.180 43.739 1.00 52.12 91 SER A N 1
ATOM 687 C CA . SER A 1 91 ? -26.671 -21.714 42.366 1.00 52.12 91 SER A CA 1
ATOM 688 C C . SER A 1 91 ? -26.541 -20.189 42.365 1.00 52.12 91 SER A C 1
ATOM 690 O O . SER A 1 91 ? -27.535 -19.466 42.480 1.00 52.12 91 SER A O 1
ATOM 692 N N . GLU A 1 92 ? -25.299 -19.704 42.308 1.00 53.03 92 GLU A N 1
ATOM 693 C CA . GLU A 1 92 ? -24.963 -18.305 42.070 1.00 53.03 92 GLU A CA 1
ATOM 694 C C . GLU A 1 92 ? -25.809 -17.833 40.881 1.00 53.03 92 GLU A C 1
ATOM 696 O O . GLU A 1 92 ? -25.757 -18.458 39.811 1.00 53.03 92 GLU A O 1
ATOM 701 N N . PRO A 1 93 ? -26.641 -16.783 41.039 1.00 44.62 93 PRO A N 1
ATOM 702 C CA . PRO A 1 93 ? -27.460 -16.300 39.941 1.00 44.62 93 PRO A CA 1
ATOM 703 C C . PRO A 1 93 ? -26.503 -15.987 38.805 1.00 44.62 93 PRO A C 1
ATOM 705 O O . PRO A 1 93 ? -25.541 -15.258 39.039 1.00 44.62 93 PRO A O 1
ATOM 708 N N . SER A 1 94 ? -26.729 -16.567 37.619 1.00 51.75 94 SER A N 1
ATOM 709 C CA . SER A 1 94 ? -25.891 -16.375 36.434 1.00 51.75 94 SER A CA 1
ATOM 710 C C . SER A 1 94 ? -25.737 -14.879 36.169 1.00 51.75 94 SER A C 1
ATOM 712 O O . SER A 1 94 ? -26.559 -14.242 35.510 1.00 51.75 94 SER A O 1
ATOM 714 N N . ARG A 1 95 ? -24.712 -14.295 36.789 1.00 53.72 95 ARG A N 1
ATOM 715 C CA . ARG A 1 95 ? -24.437 -12.872 36.784 1.00 53.72 95 ARG A CA 1
ATOM 716 C C . ARG A 1 95 ? -23.963 -12.615 35.378 1.00 53.72 95 ARG A C 1
ATOM 718 O O . ARG A 1 95 ? -22.943 -13.151 34.968 1.00 53.72 95 ARG A O 1
ATOM 725 N N . TRP A 1 96 ? -24.748 -11.855 34.632 1.00 52.75 96 TRP A N 1
ATOM 726 C CA . TRP A 1 96 ? -24.418 -11.427 33.284 1.00 52.75 96 TRP A CA 1
ATOM 727 C C . TRP A 1 96 ? -23.063 -10.711 33.321 1.00 52.75 96 TRP A C 1
ATOM 729 O O . TRP A 1 96 ? -22.979 -9.534 33.671 1.00 52.75 96 TRP A O 1
ATOM 739 N N . GLU A 1 97 ? -21.986 -11.450 33.059 1.00 58.72 97 GLU A N 1
ATOM 740 C CA . GLU A 1 97 ? -20.637 -10.906 33.072 1.00 58.72 97 GLU A CA 1
ATOM 741 C C . GLU A 1 97 ? -20.506 -9.931 31.905 1.00 58.72 97 GLU A C 1
ATOM 743 O O . GLU A 1 97 ? -20.856 -10.231 30.759 1.00 58.72 97 GLU A O 1
ATOM 748 N N . LEU A 1 98 ? -20.023 -8.728 32.207 1.00 57.25 98 LEU A N 1
ATOM 749 C CA . LEU A 1 98 ? -19.768 -7.716 31.194 1.00 57.25 98 LEU A CA 1
ATOM 750 C C . LEU A 1 98 ? -18.813 -8.293 30.137 1.00 57.25 98 LEU A C 1
ATOM 752 O O . LEU A 1 98 ? -17.769 -8.836 30.510 1.00 57.25 98 LEU A O 1
ATOM 756 N N . PRO A 1 99 ? -19.110 -8.138 28.832 1.00 62.78 99 PRO A N 1
ATOM 757 C CA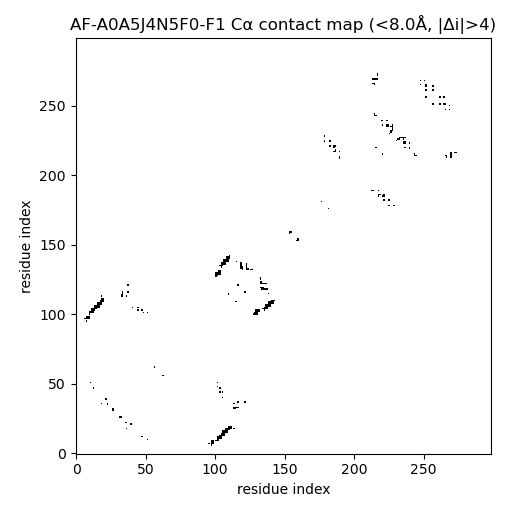 . PRO A 1 99 ? -18.208 -8.567 27.775 1.00 62.78 99 PRO A CA 1
ATOM 758 C C . PRO A 1 99 ? -16.783 -8.059 28.029 1.00 62.78 99 PRO A C 1
ATOM 760 O O . PRO A 1 99 ? -16.569 -6.867 28.276 1.00 62.78 99 PRO A O 1
ATOM 763 N N . ALA A 1 100 ? -15.822 -8.985 27.998 1.00 71.81 100 ALA A N 1
ATOM 764 C CA . ALA A 1 100 ? -14.496 -8.784 28.580 1.00 71.81 100 ALA A CA 1
ATOM 765 C C . ALA A 1 100 ? -13.746 -7.560 28.014 1.00 71.81 100 ALA A C 1
ATOM 767 O O . ALA A 1 100 ? -13.111 -6.817 28.765 1.00 71.81 100 ALA A O 1
ATOM 768 N N . GLU A 1 101 ? -13.890 -7.290 26.715 1.00 88.94 101 GLU A N 1
ATOM 769 C CA . GLU A 1 101 ? -13.066 -6.327 25.976 1.00 88.94 101 GLU A CA 1
ATOM 770 C C . GLU A 1 101 ? -13.921 -5.236 25.298 1.00 88.94 101 GLU A C 1
ATOM 772 O O . GLU A 1 101 ? -14.942 -5.558 24.685 1.00 88.94 101 GLU A O 1
ATOM 777 N N . PRO A 1 102 ? -13.543 -3.948 25.352 1.00 92.19 102 PRO A N 1
ATOM 778 C CA . PRO A 1 102 ? -14.269 -2.880 24.664 1.00 92.19 102 PRO A CA 1
ATOM 779 C C . PRO A 1 102 ? -14.063 -2.909 23.142 1.00 92.19 102 PRO A C 1
ATOM 781 O O . PRO A 1 102 ? -13.090 -3.469 22.632 1.00 92.19 102 PRO A O 1
ATOM 784 N N . LEU A 1 103 ? -14.985 -2.275 22.418 1.00 93.38 103 LEU A N 1
ATOM 785 C CA . LEU A 1 103 ? -14.823 -1.923 21.008 1.00 93.38 103 LEU A CA 1
ATOM 786 C C . LEU A 1 103 ? -14.139 -0.557 20.925 1.00 93.38 103 LEU A C 1
ATOM 788 O O . LEU A 1 103 ? -14.598 0.387 21.562 1.00 93.38 103 LEU A O 1
ATOM 792 N N . VAL A 1 104 ? -13.074 -0.432 20.139 1.00 94.94 104 VAL A N 1
ATOM 793 C CA . VAL A 1 104 ? -12.326 0.828 19.991 1.00 94.94 104 VAL A CA 1
ATOM 794 C C . VAL A 1 104 ? -12.154 1.152 18.514 1.00 94.94 104 VAL A C 1
ATOM 796 O O . VAL A 1 104 ? -11.772 0.288 17.732 1.00 94.94 104 VAL A O 1
ATOM 799 N N . ARG A 1 105 ? -12.420 2.393 18.111 1.00 95.06 105 ARG A N 1
ATOM 800 C CA . ARG A 1 105 ? -12.209 2.874 16.743 1.00 95.06 105 ARG A CA 1
ATOM 801 C C . ARG A 1 105 ? -11.545 4.246 16.789 1.00 95.06 105 ARG A C 1
ATOM 803 O O . ARG A 1 105 ? -12.114 5.202 17.310 1.00 95.06 105 ARG A O 1
ATOM 810 N N . LEU A 1 106 ? -10.343 4.326 16.239 1.00 95.00 106 LEU A N 1
ATOM 811 C CA . LEU A 1 106 ? -9.571 5.550 16.095 1.00 95.00 106 LEU A CA 1
ATOM 812 C C . LEU A 1 106 ? -9.648 6.010 14.641 1.00 95.00 106 LEU A C 1
ATOM 814 O O . LEU A 1 106 ? -9.250 5.269 13.743 1.00 95.00 106 LEU A O 1
ATOM 818 N N . ARG A 1 107 ? -10.153 7.214 14.392 1.00 94.00 107 ARG A N 1
ATOM 819 C CA . ARG A 1 107 ? -10.128 7.831 13.066 1.00 94.00 107 ARG A CA 1
ATOM 820 C C . ARG A 1 107 ? -8.977 8.823 13.018 1.00 94.00 107 ARG A C 1
ATOM 822 O O . ARG A 1 107 ? -9.008 9.833 13.707 1.00 94.00 107 ARG A O 1
ATOM 829 N N . VAL A 1 108 ? -7.969 8.517 12.219 1.00 92.62 108 VAL A N 1
ATOM 830 C CA . VAL A 1 108 ? -6.717 9.264 12.129 1.00 92.62 108 VAL A CA 1
ATOM 831 C C . VAL A 1 108 ? -6.712 10.050 10.827 1.00 92.62 108 VAL A C 1
ATOM 833 O O . VAL A 1 108 ? -6.741 9.462 9.749 1.00 92.62 108 VAL A O 1
ATOM 836 N N . ASP A 1 109 ? -6.702 11.372 10.921 1.00 90.94 109 ASP A N 1
ATOM 837 C CA . ASP A 1 109 ? -6.533 12.265 9.782 1.00 90.94 109 ASP A CA 1
ATOM 838 C C . ASP A 1 109 ? -5.040 12.448 9.493 1.00 90.94 109 ASP A C 1
ATOM 840 O O . ASP A 1 109 ? -4.276 12.869 10.365 1.00 90.94 109 ASP A O 1
ATOM 844 N N . LEU A 1 110 ? -4.638 12.098 8.270 1.00 86.31 110 LEU A N 1
ATOM 845 C CA . LEU A 1 110 ? -3.257 12.194 7.785 1.00 86.31 110 LEU A CA 1
ATOM 846 C C . LEU A 1 110 ? -2.949 13.558 7.146 1.00 86.31 110 LEU A C 1
ATOM 848 O O . LEU A 1 110 ? -1.935 13.716 6.460 1.00 86.31 110 LEU A O 1
ATOM 852 N N . SER A 1 111 ? -3.824 14.547 7.340 1.00 78.19 111 SER A N 1
ATOM 853 C CA . SER A 1 111 ? -3.559 15.937 6.965 1.00 78.19 111 SER A CA 1
ATOM 854 C C . SER A 1 111 ? -2.190 16.371 7.512 1.00 78.19 111 SER A C 1
ATOM 856 O O . SER A 1 111 ? -1.911 16.178 8.690 1.00 78.19 111 SER A O 1
ATOM 858 N N . GLY A 1 112 ? -1.306 16.847 6.625 1.00 73.75 112 GLY A N 1
ATOM 859 C CA . GLY A 1 112 ? 0.081 17.214 6.958 1.00 73.75 112 GLY A CA 1
ATOM 860 C C . GLY A 1 112 ? 1.181 16.356 6.313 1.00 73.75 112 GLY A C 1
ATOM 861 O O . GLY A 1 112 ? 2.354 16.591 6.577 1.00 73.75 112 GLY A O 1
ATOM 862 N N . GLY A 1 113 ? 0.839 15.398 5.440 1.00 77.19 113 GLY A N 1
ATOM 863 C CA . GLY A 1 113 ? 1.835 14.597 4.703 1.00 77.19 113 GLY A CA 1
ATOM 864 C C . GLY A 1 113 ? 2.389 13.411 5.496 1.00 77.19 113 GLY A C 1
ATOM 865 O O . GLY A 1 113 ? 3.487 12.934 5.222 1.00 77.19 113 GLY A O 1
ATOM 866 N N . TYR A 1 114 ? 1.633 12.941 6.489 1.00 82.94 114 TYR A N 1
ATOM 867 C CA . TYR A 1 114 ? 1.996 11.791 7.308 1.00 82.94 114 TYR A CA 1
ATOM 868 C C . TYR A 1 114 ? 1.775 10.478 6.555 1.00 82.94 114 TYR A C 1
ATOM 870 O O . TYR A 1 114 ? 0.738 10.268 5.924 1.00 82.94 114 TYR A O 1
ATOM 878 N N . GLU A 1 115 ? 2.729 9.557 6.672 1.00 84.88 115 GLU A N 1
ATOM 879 C CA . GLU A 1 115 ? 2.613 8.222 6.091 1.00 84.88 115 GLU A CA 1
ATOM 880 C C . GLU A 1 115 ? 1.655 7.338 6.912 1.00 84.88 115 GLU A C 1
ATOM 882 O O . GLU A 1 115 ? 1.736 7.260 8.142 1.00 84.88 115 GLU A O 1
ATOM 887 N N . SER A 1 116 ? 0.747 6.630 6.232 1.00 87.75 116 SER A N 1
ATOM 888 C CA . SER A 1 116 ? -0.118 5.632 6.870 1.00 87.75 116 SER A CA 1
ATOM 889 C C . SER A 1 116 ? 0.674 4.372 7.234 1.00 87.75 116 SER A C 1
ATOM 891 O O . SER A 1 116 ? 1.395 3.836 6.395 1.00 87.75 116 SER A O 1
ATOM 893 N N . PHE A 1 117 ? 0.457 3.807 8.421 1.00 90.31 117 PHE A N 1
ATOM 894 C CA . PHE A 1 117 ? 1.009 2.499 8.792 1.00 90.31 117 PHE A CA 1
ATOM 895 C C . PHE A 1 117 ? -0.016 1.367 8.611 1.00 90.31 117 PHE A C 1
ATOM 897 O O . PHE A 1 117 ? -1.211 1.583 8.411 1.00 90.31 117 PHE A O 1
ATOM 904 N N . SER A 1 118 ? 0.437 0.113 8.689 1.00 92.00 118 SER A N 1
ATOM 905 C CA . SER A 1 118 ? -0.458 -1.045 8.569 1.00 92.00 118 SER A CA 1
ATOM 906 C C . SER A 1 118 ? -1.387 -1.162 9.783 1.00 92.00 118 SER A C 1
ATOM 908 O O . SER A 1 118 ? -0.966 -1.594 10.859 1.00 92.00 118 SER A O 1
ATOM 910 N N . ALA A 1 119 ? -2.670 -0.836 9.594 1.00 92.06 119 ALA A N 1
ATOM 911 C CA . ALA A 1 119 ? -3.704 -0.959 10.626 1.00 92.06 119 ALA A CA 1
ATOM 912 C C . ALA A 1 119 ? -3.813 -2.392 11.176 1.00 92.06 119 ALA A C 1
ATOM 914 O O . ALA A 1 119 ? -3.991 -2.586 12.377 1.00 92.06 119 ALA A O 1
ATOM 915 N N . LEU A 1 120 ? -3.639 -3.402 10.316 1.00 92.38 120 LEU A N 1
ATOM 916 C CA . LEU A 1 120 ? -3.674 -4.804 10.727 1.00 92.38 120 LEU A CA 1
ATOM 917 C C . LEU A 1 120 ? -2.503 -5.148 11.659 1.00 92.38 120 LEU A C 1
ATOM 919 O O . LEU A 1 120 ? -2.712 -5.791 12.686 1.00 92.38 120 LEU A O 1
ATOM 923 N N . ARG A 1 121 ? -1.282 -4.700 11.325 1.00 93.94 121 ARG A N 1
ATOM 924 C CA . ARG A 1 121 ? -0.083 -4.924 12.154 1.00 93.94 121 ARG A CA 1
ATOM 925 C C . ARG A 1 121 ? -0.185 -4.191 13.489 1.00 93.94 121 ARG A C 1
ATOM 927 O O . ARG A 1 121 ? 0.159 -4.753 14.523 1.00 93.94 121 ARG A O 1
ATOM 934 N N . PHE A 1 122 ? -0.706 -2.968 13.475 1.00 95.12 122 PHE A N 1
ATOM 935 C CA . PHE A 1 122 ? -0.994 -2.216 14.693 1.00 95.12 122 PHE A CA 1
ATOM 936 C C . PHE A 1 122 ? -2.009 -2.952 15.579 1.00 95.12 122 PHE A C 1
ATOM 938 O O . PHE A 1 122 ? -1.787 -3.135 16.775 1.00 95.12 122 PHE A O 1
ATOM 945 N N . GLY A 1 123 ? -3.083 -3.460 14.972 1.00 93.94 123 GLY A N 1
ATOM 946 C CA . GLY A 1 123 ? -4.142 -4.192 15.656 1.00 93.94 123 GLY A CA 1
ATOM 947 C C . GLY A 1 123 ? -3.683 -5.455 16.383 1.00 93.94 123 GLY A C 1
ATOM 948 O O . GLY A 1 123 ? -4.224 -5.797 17.436 1.00 93.94 123 GLY A O 1
ATOM 949 N N . GLN A 1 124 ? -2.641 -6.120 15.874 1.00 94.44 124 GLN A N 1
ATOM 950 C CA . GLN A 1 124 ? -2.054 -7.302 16.511 1.00 94.44 124 GLN A CA 1
ATOM 951 C C . GLN A 1 124 ? -1.55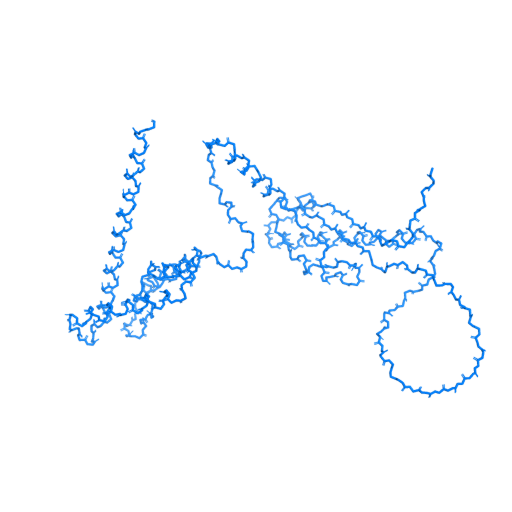0 -7.027 17.936 1.00 94.44 124 GLN A C 1
ATOM 953 O O . GLN A 1 124 ? -1.629 -7.915 18.783 1.00 94.44 124 GLN A O 1
ATOM 958 N N . ARG A 1 125 ? -1.098 -5.799 18.233 1.00 93.12 125 ARG A N 1
ATOM 959 C CA . ARG A 1 125 ? -0.598 -5.408 19.566 1.00 93.12 125 ARG A CA 1
ATOM 960 C C . ARG A 1 125 ? -1.685 -5.405 20.647 1.00 93.12 125 ARG A C 1
ATOM 962 O O . ARG A 1 125 ? -1.367 -5.451 21.832 1.00 93.12 125 ARG A O 1
ATOM 969 N N . PHE A 1 126 ? -2.957 -5.358 20.251 1.00 94.12 126 PHE A N 1
ATOM 970 C CA . PHE A 1 126 ? -4.099 -5.221 21.159 1.00 94.12 126 PHE A CA 1
ATOM 971 C C . PHE A 1 126 ? -5.004 -6.462 21.195 1.00 94.12 126 PHE A C 1
ATOM 973 O O . PHE A 1 126 ? -6.087 -6.419 21.782 1.00 94.12 126 PHE A O 1
ATOM 980 N N . ILE A 1 127 ? -4.584 -7.584 20.604 1.00 92.56 127 ILE A N 1
ATOM 981 C 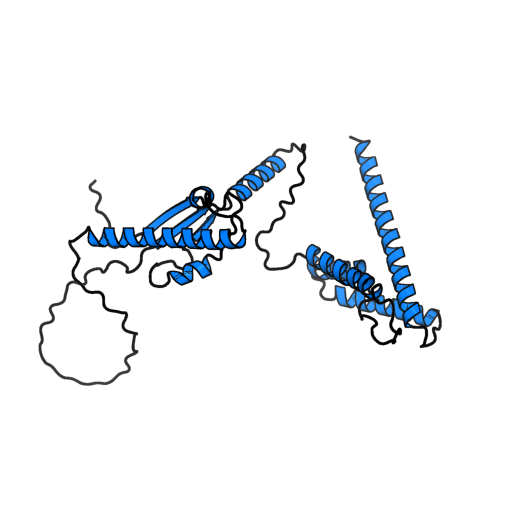CA . ILE A 1 127 ? -5.329 -8.849 20.679 1.00 92.56 127 ILE A CA 1
ATOM 982 C C . ILE A 1 127 ? -5.500 -9.255 22.152 1.00 92.56 127 ILE A C 1
ATOM 984 O O . ILE A 1 127 ? -4.538 -9.258 22.916 1.00 92.56 127 ILE A O 1
ATOM 988 N N . GLY A 1 128 ? -6.730 -9.579 22.559 1.00 89.94 128 GLY A N 1
ATOM 989 C CA . GLY A 1 128 ? -7.060 -9.910 23.952 1.00 89.94 128 GLY A CA 1
ATOM 990 C C . GLY A 1 128 ? -7.251 -8.693 24.871 1.00 89.94 128 GLY A C 1
ATOM 991 O O . GLY A 1 128 ? -7.515 -8.846 26.060 1.00 89.94 128 GLY A O 1
ATOM 992 N N . ARG A 1 129 ? -7.089 -7.470 24.343 1.00 90.81 129 ARG A N 1
ATOM 993 C CA . ARG A 1 129 ? -7.422 -6.209 25.033 1.00 90.81 129 ARG A CA 1
ATOM 994 C C . ARG A 1 129 ? -8.631 -5.514 24.407 1.00 90.81 129 ARG A C 1
ATOM 996 O O . ARG A 1 129 ? -9.331 -4.788 25.108 1.00 90.81 129 ARG A O 1
ATOM 1003 N N . VAL A 1 130 ? -8.866 -5.717 23.108 1.00 92.88 130 VAL A N 1
ATOM 1004 C CA . VAL A 1 130 ? -9.963 -5.112 22.337 1.00 92.88 130 VAL A CA 1
ATOM 1005 C C . VAL A 1 130 ? -10.745 -6.158 21.559 1.00 92.88 130 VAL A C 1
ATOM 1007 O O . VAL A 1 130 ? -10.182 -7.100 21.006 1.00 92.88 130 VAL A O 1
ATOM 1010 N N . ALA A 1 131 ? -12.043 -5.903 21.419 1.00 93.75 131 ALA A N 1
ATOM 1011 C CA . ALA A 1 131 ? -12.970 -6.762 20.697 1.00 93.75 131 ALA A CA 1
ATOM 1012 C C . ALA A 1 131 ? -12.709 -6.815 19.182 1.00 93.75 131 ALA A C 1
ATOM 1014 O O . ALA A 1 131 ? -13.006 -7.811 18.524 1.00 93.75 131 ALA A O 1
ATOM 1015 N N . ASN A 1 132 ? -12.207 -5.715 18.616 1.00 94.50 132 ASN A N 1
ATOM 1016 C CA . ASN A 1 132 ? -12.087 -5.482 17.178 1.00 94.50 132 ASN A CA 1
ATOM 1017 C C . ASN A 1 132 ? -10.636 -5.178 16.757 1.00 94.50 132 ASN A C 1
ATOM 1019 O O . ASN A 1 132 ? -10.359 -4.094 16.246 1.00 94.50 132 ASN A O 1
ATOM 1023 N N . PRO A 1 133 ? -9.690 -6.125 16.907 1.00 93.12 133 PRO A N 1
ATOM 1024 C CA . PRO A 1 133 ? -8.277 -5.866 16.627 1.00 93.12 133 PRO A CA 1
ATOM 1025 C C . PRO A 1 133 ? -8.015 -5.503 15.158 1.00 93.12 133 PRO A C 1
ATOM 1027 O O . PRO A 1 133 ? -7.177 -4.657 14.878 1.00 93.12 133 PRO A O 1
ATOM 1030 N N . LYS A 1 134 ? -8.760 -6.087 14.208 1.00 93.19 134 LYS A N 1
ATOM 1031 C CA . LYS A 1 134 ? -8.613 -5.803 12.765 1.00 93.19 134 LYS A CA 1
ATOM 1032 C C . LYS A 1 134 ? -9.035 -4.385 12.377 1.00 93.19 134 LYS A C 1
ATOM 1034 O O . LYS A 1 134 ? -8.609 -3.884 11.346 1.00 93.19 134 LYS A O 1
ATOM 1039 N N . ASP A 1 135 ? -9.872 -3.772 13.204 1.00 93.00 135 ASP A N 1
ATOM 1040 C CA . ASP A 1 135 ? -10.629 -2.568 12.892 1.00 93.00 135 ASP A CA 1
ATOM 1041 C C . ASP A 1 135 ? -10.375 -1.461 13.922 1.00 93.00 135 ASP A C 1
ATOM 1043 O O . ASP A 1 135 ? -11.251 -0.645 14.203 1.00 93.00 135 ASP A O 1
ATOM 1047 N N . LEU A 1 136 ? -9.170 -1.410 14.487 1.00 93.56 136 LEU A N 1
ATOM 1048 C CA . LEU A 1 136 ? -8.822 -0.406 15.488 1.00 93.56 136 LEU A CA 1
ATOM 1049 C C . LEU A 1 136 ? -8.634 0.996 14.913 1.00 93.56 136 LEU A C 1
ATOM 1051 O O . LEU A 1 136 ? -9.027 1.963 15.556 1.00 93.56 136 LEU A O 1
ATOM 1055 N N . VAL A 1 137 ? -8.041 1.113 13.725 1.00 94.25 137 VAL A N 1
ATOM 1056 C CA . VAL A 1 137 ? -7.634 2.399 13.143 1.00 94.25 137 VAL A CA 1
ATOM 1057 C C . VAL A 1 137 ? -8.217 2.553 11.742 1.00 94.25 137 VAL A C 1
ATOM 1059 O O . VAL A 1 137 ? -8.126 1.642 10.922 1.00 94.25 137 VAL A O 1
ATOM 1062 N N . MET A 1 138 ? -8.802 3.717 11.469 1.00 92.38 138 MET A N 1
ATOM 1063 C CA . MET A 1 138 ? -9.192 4.178 10.139 1.00 92.38 138 MET A CA 1
ATOM 1064 C C . MET A 1 138 ? -8.359 5.388 9.769 1.00 92.38 138 MET A C 1
ATOM 1066 O O . MET A 1 138 ? -8.367 6.370 10.504 1.00 92.38 138 MET A O 1
ATOM 1070 N N . PHE A 1 139 ? -7.714 5.351 8.611 1.00 91.81 139 PHE A N 1
ATOM 1071 C CA . PHE A 1 139 ? -7.023 6.516 8.077 1.00 91.81 139 PHE A CA 1
ATOM 1072 C C . PHE A 1 139 ? -7.961 7.321 7.182 1.00 91.81 139 PHE A C 1
ATOM 1074 O O . PHE A 1 139 ? -8.608 6.775 6.286 1.00 91.81 139 PHE A O 1
ATOM 1081 N N . ASN A 1 140 ? -8.025 8.624 7.428 1.00 86.56 140 ASN A N 1
ATOM 1082 C CA . ASN A 1 140 ? -8.732 9.586 6.607 1.00 86.56 140 ASN A CA 1
ATOM 1083 C C . ASN A 1 140 ? -7.724 10.400 5.797 1.00 86.56 140 ASN A C 1
ATOM 1085 O O . ASN A 1 140 ? -6.897 11.120 6.350 1.00 86.56 140 ASN A O 1
ATOM 1089 N N . HIS A 1 141 ? -7.860 10.327 4.477 1.00 75.69 141 HIS A N 1
ATOM 1090 C CA . HIS A 1 141 ? -7.090 11.104 3.508 1.00 75.69 141 HIS A CA 1
ATOM 1091 C C . HIS A 1 141 ? -7.888 12.346 3.078 1.00 75.69 141 HIS A C 1
ATOM 1093 O O . HIS A 1 141 ? -8.238 12.520 1.908 1.00 75.69 141 HIS A O 1
ATOM 1099 N N . ASN A 1 142 ? -8.299 13.174 4.045 1.00 65.25 142 ASN A N 1
ATOM 1100 C CA . ASN A 1 142 ? -9.288 14.231 3.806 1.00 65.25 142 ASN A CA 1
ATOM 1101 C C . ASN A 1 142 ? -8.826 15.265 2.759 1.00 65.25 142 ASN A C 1
ATOM 1103 O O . ASN A 1 142 ? -9.646 15.694 1.946 1.00 65.25 142 ASN A O 1
ATOM 1107 N N . ARG A 1 143 ? -7.529 15.598 2.692 1.00 61.28 143 ARG A N 1
ATOM 1108 C CA . ARG A 1 143 ? -6.976 16.524 1.684 1.00 61.28 143 ARG A CA 1
ATOM 1109 C C . ARG A 1 143 ? -7.052 15.971 0.254 1.00 61.28 143 ARG A C 1
ATOM 1111 O O . ARG A 1 143 ? -7.524 16.675 -0.633 1.00 61.28 143 ARG A O 1
ATOM 1118 N N . GLU A 1 144 ? -6.691 14.707 0.038 1.00 58.09 144 GLU A N 1
ATOM 1119 C CA . GLU A 1 144 ? -6.775 14.044 -1.278 1.00 58.09 144 GLU A CA 1
ATOM 1120 C C . GLU A 1 144 ? -8.226 13.873 -1.731 1.00 58.09 144 GLU A C 1
ATOM 1122 O O . GLU A 1 144 ? -8.565 14.118 -2.887 1.00 58.09 144 GLU A O 1
ATOM 1127 N N . ARG A 1 145 ? -9.124 13.513 -0.807 1.00 59.00 145 ARG A N 1
ATOM 1128 C CA . ARG A 1 145 ? -10.543 13.320 -1.124 1.00 59.00 145 ARG A CA 1
ATOM 1129 C C . ARG A 1 145 ? -11.254 14.635 -1.443 1.00 59.00 145 ARG A C 1
ATOM 1131 O O . ARG A 1 145 ? -12.124 14.646 -2.315 1.00 59.00 145 ARG A O 1
ATOM 1138 N N . LEU A 1 146 ? -10.915 15.725 -0.750 1.00 62.97 146 LEU A N 1
ATOM 1139 C CA . LEU A 1 146 ? -11.457 17.055 -1.036 1.00 62.97 146 LEU A CA 1
ATOM 1140 C C . LEU A 1 146 ? -10.895 17.612 -2.348 1.00 62.97 146 LEU A C 1
ATOM 1142 O O . LEU A 1 146 ? -11.689 18.086 -3.159 1.00 62.97 146 LEU A O 1
ATOM 1146 N N . ALA A 1 147 ? -9.591 17.463 -2.604 1.00 61.22 147 ALA A N 1
ATOM 1147 C CA . ALA A 1 147 ? -8.968 17.846 -3.871 1.00 61.22 147 ALA A CA 1
ATOM 1148 C C . ALA A 1 147 ? -9.564 17.059 -5.054 1.00 61.22 147 ALA A C 1
ATOM 1150 O O . ALA A 1 147 ? -10.073 17.654 -5.998 1.00 61.22 147 ALA A O 1
ATOM 1151 N N . ALA A 1 148 ? -9.660 15.729 -4.960 1.00 61.78 148 ALA A N 1
ATOM 1152 C CA . ALA A 1 148 ? -10.272 14.898 -5.999 1.00 61.78 148 ALA A CA 1
ATOM 1153 C C . ALA A 1 148 ? -11.775 15.184 -6.190 1.00 61.78 148 ALA A C 1
ATOM 1155 O O . ALA A 1 148 ? -12.306 15.086 -7.297 1.00 61.78 148 ALA A O 1
ATOM 1156 N N . ALA A 1 149 ? -12.506 15.540 -5.128 1.00 64.31 149 ALA A N 1
ATOM 1157 C CA . ALA A 1 149 ? -13.904 15.954 -5.246 1.00 64.31 149 ALA A CA 1
ATOM 1158 C C . ALA A 1 149 ? -14.055 17.338 -5.898 1.00 64.31 149 ALA A C 1
ATOM 1160 O O . ALA A 1 149 ? -15.020 17.543 -6.633 1.00 64.31 149 ALA A O 1
ATOM 1161 N N . GLN A 1 150 ? -13.129 18.267 -5.651 1.00 68.88 150 GLN A N 1
ATOM 1162 C CA . GLN A 1 150 ? -13.084 19.573 -6.310 1.00 68.88 150 GLN A CA 1
ATOM 1163 C C . GLN A 1 150 ? -12.734 19.428 -7.795 1.00 68.88 150 GLN A C 1
ATOM 1165 O O . GLN A 1 150 ? -13.477 19.946 -8.622 1.00 68.88 150 GLN A O 1
ATOM 1170 N N . THR A 1 151 ? -11.724 18.626 -8.147 1.00 62.81 151 THR A N 1
ATOM 1171 C CA . THR A 1 151 ? -11.376 18.324 -9.546 1.00 62.81 151 THR A CA 1
ATOM 1172 C C . THR A 1 151 ? -12.538 17.667 -10.289 1.00 62.81 151 THR A C 1
ATOM 1174 O O . THR A 1 151 ? -12.903 18.105 -11.374 1.00 62.81 151 THR A O 1
ATOM 1177 N N . ARG A 1 152 ? -13.214 16.672 -9.691 1.00 68.56 152 ARG A N 1
ATOM 1178 C CA . ARG A 1 152 ? -14.398 16.049 -10.318 1.00 68.56 152 ARG A CA 1
ATOM 1179 C C . ARG A 1 152 ? -15.566 17.020 -10.505 1.00 68.56 152 ARG A C 1
ATOM 1181 O O . ARG A 1 152 ? -16.298 16.895 -11.482 1.00 68.56 152 ARG A O 1
ATOM 1188 N N . ARG A 1 153 ? -15.754 17.978 -9.592 1.00 70.00 153 ARG A N 1
ATOM 1189 C CA . ARG A 1 153 ? -16.771 19.035 -9.741 1.00 70.00 153 ARG A CA 1
ATOM 1190 C C . ARG A 1 153 ? -16.389 20.036 -10.831 1.00 70.00 153 ARG A C 1
ATOM 1192 O O . ARG A 1 153 ? -17.265 20.404 -11.602 1.00 70.00 153 ARG A O 1
ATOM 1199 N N . ALA A 1 154 ? -15.111 20.402 -10.931 1.00 61.81 154 ALA A N 1
ATOM 1200 C CA . ALA A 1 154 ? -14.591 21.292 -11.969 1.00 61.81 154 ALA A CA 1
ATOM 1201 C C . ALA A 1 154 ? -14.691 20.671 -13.376 1.00 61.81 154 ALA A C 1
ATOM 1203 O O . ALA A 1 154 ? -15.113 21.342 -14.315 1.00 61.81 154 ALA A O 1
ATOM 1204 N N . LEU A 1 155 ? -14.402 19.369 -13.508 1.00 63.00 155 LEU A N 1
ATOM 1205 C CA . LEU A 1 155 ? -14.590 18.618 -14.757 1.00 63.00 155 LEU A CA 1
ATOM 1206 C C . LEU A 1 155 ? -16.066 18.559 -15.180 1.00 63.00 155 LEU A C 1
ATOM 1208 O O . LEU A 1 155 ? -16.376 18.700 -16.358 1.00 63.00 155 LEU A O 1
ATOM 1212 N N . HIS A 1 156 ? -16.991 18.399 -14.228 1.00 59.81 156 HIS A N 1
ATOM 1213 C CA . HIS A 1 156 ? -18.428 18.374 -14.520 1.00 59.81 156 HIS A CA 1
ATOM 1214 C C . HIS A 1 156 ? -19.013 19.776 -14.809 1.00 59.81 156 HIS A C 1
ATOM 1216 O O . HIS A 1 156 ? -20.084 19.878 -15.404 1.00 59.81 156 HIS A O 1
ATOM 1222 N N . SER A 1 157 ? -18.343 20.864 -14.410 1.00 62.94 157 SER A N 1
ATOM 1223 C CA . SER A 1 157 ? -18.804 22.240 -14.658 1.00 62.94 157 SER A CA 1
ATOM 1224 C C . SER A 1 157 ? -18.253 22.881 -15.939 1.00 62.94 157 SER A C 1
ATOM 1226 O O . SER A 1 157 ? -18.528 24.053 -16.173 1.00 62.94 157 SER A O 1
ATOM 1228 N N . GLY A 1 158 ? -17.499 22.152 -16.773 1.00 50.75 158 GLY A N 1
ATOM 1229 C CA . GLY A 1 158 ? -17.173 22.560 -18.150 1.00 50.75 158 GLY A CA 1
ATOM 1230 C C . GLY A 1 158 ? -16.294 23.809 -18.316 1.00 50.75 158 GLY A C 1
ATOM 1231 O O . GLY A 1 158 ? -16.193 24.331 -19.421 1.00 50.75 158 GLY A O 1
ATOM 1232 N N . LEU A 1 159 ? -15.647 24.294 -17.254 1.00 50.78 159 LEU A N 1
ATOM 1233 C CA . LEU A 1 159 ? -14.752 25.452 -17.303 1.00 50.78 159 LEU A CA 1
ATOM 1234 C C . LEU A 1 159 ? -13.300 24.970 -17.230 1.00 50.78 159 LEU A C 1
ATOM 1236 O O . LEU A 1 159 ? -12.725 24.853 -16.149 1.00 50.78 159 LEU A O 1
ATOM 1240 N N . SER A 1 160 ? -12.716 24.650 -18.387 1.00 48.62 160 SER A N 1
ATOM 1241 C CA . SER A 1 160 ? -11.277 24.422 -18.503 1.00 48.62 160 SER A CA 1
ATOM 1242 C C . SER A 1 160 ? -10.571 25.767 -18.658 1.00 48.62 160 SER A C 1
ATOM 1244 O O . SER A 1 160 ? -10.769 26.465 -19.649 1.00 48.62 160 SER A O 1
ATOM 1246 N N . GLN A 1 161 ? -9.805 26.142 -17.631 1.00 49.75 161 GLN A N 1
ATOM 1247 C CA . GLN A 1 161 ? -8.680 27.091 -17.628 1.00 49.75 161 GLN A CA 1
ATOM 1248 C C . GLN A 1 161 ? -8.348 27.356 -16.150 1.00 49.75 161 GLN A C 1
ATOM 1250 O O . GLN A 1 161 ? -9.121 27.995 -15.448 1.00 49.75 161 GLN A O 1
ATOM 1255 N N . ILE A 1 162 ? -7.296 26.759 -15.582 1.00 46.84 162 ILE A N 1
ATOM 1256 C CA . ILE A 1 162 ? -5.939 27.334 -15.448 1.00 46.84 162 ILE A CA 1
ATOM 1257 C C . ILE A 1 162 ? -5.050 26.292 -14.713 1.00 46.84 162 ILE A C 1
ATOM 1259 O O . ILE A 1 162 ? -5.595 25.408 -14.047 1.00 46.84 162 ILE A O 1
ATOM 1263 N N . PRO A 1 163 ? -3.711 26.342 -14.876 1.00 53.81 163 PRO A N 1
ATOM 1264 C CA . PRO A 1 163 ? -2.823 25.189 -14.886 1.00 53.81 163 PRO A CA 1
ATOM 1265 C C . PRO A 1 163 ? -2.178 24.922 -13.528 1.00 53.81 163 PRO A C 1
ATOM 1267 O O . PRO A 1 163 ? -1.856 25.854 -12.796 1.00 53.81 163 PRO A O 1
ATOM 1270 N N . VAL A 1 164 ? -1.918 23.651 -13.237 1.00 39.09 164 VAL A N 1
ATOM 1271 C CA . VAL A 1 164 ? -0.909 23.229 -12.263 1.00 39.09 164 VAL A CA 1
ATOM 1272 C C . VAL A 1 164 ? -0.464 21.822 -12.625 1.00 39.09 164 VAL A C 1
ATOM 1274 O O . VAL A 1 164 ? -1.271 20.893 -12.632 1.00 39.09 164 VAL A O 1
ATOM 1277 N N . ASP A 1 165 ? 0.829 21.698 -12.907 1.00 40.59 165 ASP A N 1
ATOM 1278 C CA . ASP A 1 165 ? 1.596 20.473 -12.744 1.00 40.59 165 ASP A CA 1
ATOM 1279 C C . ASP A 1 165 ? 1.329 19.923 -11.337 1.00 40.59 165 ASP A C 1
ATOM 1281 O O . ASP A 1 165 ? 1.910 20.358 -10.343 1.00 40.59 165 ASP A O 1
ATOM 1285 N N . PHE A 1 166 ? 0.377 19.007 -11.237 1.00 39.00 166 PHE A N 1
ATOM 1286 C CA . PHE A 1 166 ? 0.182 18.161 -10.076 1.00 39.00 166 PHE A CA 1
ATOM 1287 C C . PHE A 1 166 ? -0.055 16.765 -10.624 1.00 39.00 166 PHE A C 1
ATOM 1289 O O . PHE A 1 166 ? -1.156 16.424 -11.059 1.00 39.00 166 PHE A O 1
ATOM 1296 N N . ASP A 1 167 ? 1.026 15.991 -10.625 1.00 40.59 167 ASP A N 1
ATOM 1297 C CA . ASP A 1 167 ? 1.043 14.539 -10.758 1.00 40.59 167 ASP A CA 1
ATOM 1298 C C . ASP A 1 167 ? 0.260 13.933 -9.580 1.00 40.59 167 ASP A C 1
ATOM 1300 O O . ASP A 1 167 ? 0.795 13.525 -8.551 1.00 40.59 167 ASP A O 1
ATOM 1304 N N . GLY A 1 168 ? -1.063 14.039 -9.679 1.00 40.47 168 GLY A N 1
ATOM 1305 C CA . GLY A 1 168 ? -2.048 13.542 -8.726 1.00 40.47 168 GLY A CA 1
ATOM 1306 C C . GLY A 1 168 ? -2.526 12.139 -9.077 1.00 40.47 168 GLY A C 1
ATOM 1307 O O . GLY A 1 168 ? -3.649 11.780 -8.727 1.00 40.47 168 GLY A O 1
ATOM 1308 N N . GLU A 1 169 ? -1.698 11.362 -9.773 1.00 46.31 169 GLU A N 1
ATOM 1309 C CA . GLU A 1 169 ? -1.924 9.955 -10.092 1.00 46.31 169 GLU A CA 1
ATOM 1310 C C . GLU A 1 169 ? -1.238 9.061 -9.041 1.00 46.31 169 GLU A C 1
ATOM 1312 O O . GLU A 1 169 ? -0.582 8.081 -9.366 1.00 46.31 169 GLU A O 1
ATOM 1317 N N . VAL A 1 170 ? -1.374 9.370 -7.744 1.00 47.12 170 VAL A N 1
ATOM 1318 C CA . VAL A 1 170 ? -0.906 8.462 -6.679 1.00 47.12 170 VAL A CA 1
ATOM 1319 C C . VAL A 1 170 ? -2.086 7.677 -6.118 1.00 47.12 170 VAL A C 1
ATOM 1321 O O . VAL A 1 170 ? -2.673 7.955 -5.076 1.00 47.12 170 VAL A O 1
ATOM 1324 N N . ASP A 1 171 ? -2.458 6.702 -6.936 1.00 45.97 171 ASP A N 1
ATOM 1325 C CA . ASP A 1 171 ? -2.378 5.298 -6.563 1.00 45.97 171 ASP A CA 1
ATOM 1326 C C . ASP A 1 171 ? -3.217 4.846 -5.355 1.00 45.97 171 ASP A C 1
ATOM 1328 O O . ASP A 1 171 ? -2.803 4.764 -4.193 1.00 45.97 171 ASP A O 1
ATOM 1332 N N . ARG A 1 172 ? -4.438 4.411 -5.676 1.00 49.00 172 ARG A N 1
ATOM 1333 C CA . ARG A 1 172 ? -5.193 3.471 -4.847 1.00 49.00 172 ARG A CA 1
ATOM 1334 C C . ARG A 1 172 ? -4.485 2.119 -4.842 1.00 49.00 172 ARG A C 1
ATOM 1336 O O . ARG A 1 172 ? -5.054 1.202 -5.422 1.00 49.00 172 ARG A O 1
ATOM 1343 N N . LYS A 1 173 ? -3.322 1.981 -4.192 1.00 47.44 173 LYS A N 1
ATOM 1344 C CA . LYS A 1 173 ? -2.634 0.701 -3.922 1.00 47.44 173 LYS A CA 1
ATOM 1345 C C . LYS A 1 173 ? -3.066 -0.399 -4.898 1.00 47.44 173 LYS A C 1
ATOM 1347 O O . LYS A 1 173 ? -3.710 -1.371 -4.482 1.00 47.44 173 LYS A O 1
ATOM 1352 N N . LYS A 1 174 ? -2.803 -0.229 -6.198 1.00 48.12 174 LYS A N 1
ATOM 1353 C CA . LYS A 1 174 ? -2.846 -1.392 -7.075 1.00 48.12 174 LYS A CA 1
ATOM 1354 C C . LYS A 1 174 ? -1.618 -2.177 -6.659 1.00 48.12 174 LYS A C 1
ATOM 1356 O O . LYS A 1 174 ? -0.487 -1.755 -6.832 1.00 48.12 174 LYS A O 1
ATOM 1361 N N . VAL A 1 175 ? -1.846 -3.285 -5.967 1.00 49.53 175 VAL A N 1
ATOM 1362 C CA . VAL A 1 175 ? -0.795 -4.253 -5.659 1.00 49.53 175 VAL A CA 1
ATOM 1363 C C . VAL A 1 175 ? -0.417 -4.912 -6.990 1.00 49.53 175 VAL A C 1
ATOM 1365 O O . VAL A 1 175 ? -0.900 -5.993 -7.311 1.00 49.53 175 VAL A O 1
ATOM 1368 N N . GLY A 1 176 ? 0.350 -4.198 -7.811 1.00 57.28 176 GLY A N 1
ATOM 1369 C CA . GLY A 1 176 ? 0.732 -4.577 -9.165 1.00 57.28 176 GLY A CA 1
ATOM 1370 C C . GLY A 1 176 ? 1.257 -3.363 -9.926 1.00 57.28 176 GLY A C 1
ATOM 1371 O O . GLY A 1 176 ? 0.622 -2.314 -9.892 1.00 57.28 176 GLY A O 1
ATOM 1372 N N . LEU A 1 177 ? 2.408 -3.526 -10.581 1.00 62.94 177 LEU A N 1
ATOM 1373 C CA . LEU A 1 177 ? 2.977 -2.525 -11.484 1.00 62.94 177 LEU A CA 1
ATOM 1374 C C . LEU A 1 177 ? 1.977 -2.245 -12.610 1.00 62.94 177 LEU A C 1
ATOM 1376 O O . LEU A 1 177 ? 1.395 -3.188 -13.159 1.00 62.94 177 LEU A O 1
ATOM 1380 N N . ASP A 1 178 ? 1.774 -0.975 -12.946 1.00 76.31 178 ASP A N 1
ATOM 1381 C CA . ASP A 1 178 ? 0.943 -0.612 -14.092 1.00 76.31 178 ASP A CA 1
ATOM 1382 C C . ASP A 1 178 ? 1.615 -1.036 -15.410 1.00 76.31 178 ASP A C 1
ATOM 1384 O O . ASP A 1 178 ? 2.840 -1.119 -15.502 1.00 76.31 178 ASP A O 1
ATOM 1388 N N . VAL A 1 179 ? 0.833 -1.308 -16.459 1.00 75.88 179 VAL A N 1
ATOM 1389 C CA . VAL A 1 179 ? 1.370 -1.753 -17.764 1.00 75.88 179 VAL A CA 1
ATOM 1390 C C . VAL A 1 179 ? 2.351 -0.723 -18.327 1.00 75.88 179 VAL A C 1
ATOM 1392 O O . VAL A 1 179 ? 3.396 -1.092 -18.864 1.00 75.88 179 VAL A O 1
ATOM 1395 N N . VAL A 1 180 ? 2.056 0.564 -18.124 1.00 77.25 180 VAL A N 1
ATOM 1396 C CA . VAL A 1 180 ? 2.916 1.683 -18.528 1.00 77.25 180 VAL A CA 1
ATOM 1397 C C . VAL A 1 180 ? 4.212 1.715 -17.710 1.00 77.25 180 VAL A C 1
ATOM 1399 O O . VAL A 1 180 ? 5.284 2.008 -18.243 1.00 77.25 180 VAL A O 1
ATOM 1402 N N . GLU A 1 181 ? 4.156 1.364 -16.424 1.00 80.19 181 GLU A N 1
ATOM 1403 C CA . GLU A 1 181 ? 5.338 1.273 -15.561 1.00 80.19 181 GLU A CA 1
ATOM 1404 C C . GLU A 1 181 ? 6.230 0.091 -15.940 1.00 80.19 181 GLU A C 1
ATOM 1406 O O . GLU A 1 181 ? 7.453 0.241 -15.987 1.00 80.19 181 GLU A O 1
ATOM 1411 N N . VAL A 1 182 ? 5.641 -1.069 -16.251 1.00 81.69 182 VAL A N 1
ATOM 1412 C CA . VAL A 1 182 ? 6.400 -2.235 -16.724 1.00 81.69 182 VAL A CA 1
ATOM 1413 C C . VAL A 1 182 ? 7.039 -1.934 -18.079 1.00 81.69 182 VAL A C 1
ATOM 1415 O O . VAL A 1 182 ? 8.209 -2.254 -18.278 1.00 81.69 182 VAL A O 1
ATOM 1418 N N . GLU A 1 183 ? 6.337 -1.252 -18.987 1.00 79.25 183 GLU A N 1
ATOM 1419 C CA . GLU A 1 183 ? 6.918 -0.795 -20.253 1.00 79.25 183 GLU A CA 1
ATOM 1420 C C . GLU A 1 183 ? 8.105 0.155 -20.020 1.00 79.25 183 GLU A C 1
ATOM 1422 O O . GLU A 1 183 ? 9.177 -0.023 -20.605 1.00 79.25 183 GLU A O 1
ATOM 1427 N N . LYS A 1 184 ? 7.959 1.134 -19.119 1.00 82.12 184 LYS A N 1
ATOM 1428 C CA . LYS A 1 184 ? 9.038 2.063 -18.749 1.00 82.12 184 LYS A CA 1
ATOM 1429 C C . LYS A 1 184 ? 10.232 1.335 -18.130 1.00 82.12 184 LYS A C 1
ATOM 1431 O O . LYS A 1 184 ? 11.373 1.677 -18.440 1.00 82.12 184 LYS A O 1
ATOM 1436 N N . LEU A 1 185 ? 9.987 0.318 -17.305 1.00 81.81 185 LEU A N 1
ATOM 1437 C CA . LEU A 1 185 ? 11.028 -0.518 -16.710 1.00 81.81 185 LEU A CA 1
ATOM 1438 C C . LEU A 1 185 ? 11.775 -1.329 -17.774 1.00 81.81 185 LEU A C 1
ATOM 1440 O O . LEU A 1 185 ? 13.002 -1.377 -17.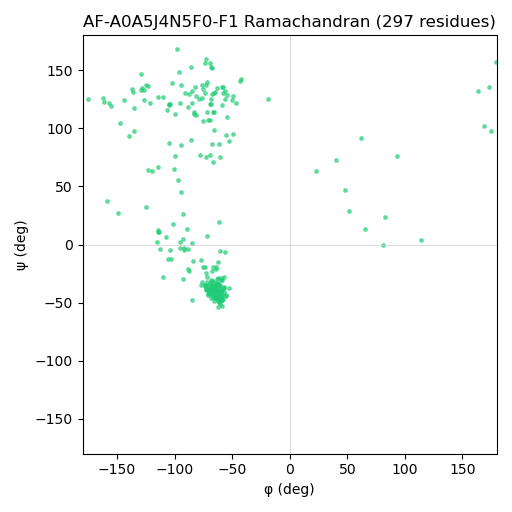745 1.00 81.81 185 LEU A O 1
ATOM 1444 N N . VAL A 1 186 ? 11.061 -1.917 -18.736 1.00 80.56 186 VAL A N 1
ATOM 1445 C CA . VAL A 1 186 ? 11.661 -2.637 -19.871 1.00 80.56 186 VAL A CA 1
ATOM 1446 C C . VAL A 1 186 ? 12.514 -1.687 -20.716 1.00 80.56 186 VAL A C 1
ATOM 1448 O O . VAL A 1 186 ? 13.669 -1.997 -21.001 1.00 80.56 186 VAL A O 1
ATOM 1451 N N . ARG A 1 187 ? 12.005 -0.490 -21.040 1.00 77.75 187 ARG A N 1
ATOM 1452 C CA . ARG A 1 187 ? 12.766 0.558 -21.746 1.00 77.75 187 ARG A CA 1
ATOM 1453 C C . ARG A 1 187 ? 14.024 0.966 -20.976 1.00 77.75 187 ARG A C 1
ATOM 1455 O O . ARG A 1 187 ? 15.095 1.097 -21.566 1.00 77.75 187 ARG A O 1
ATOM 1462 N N . GLN A 1 188 ? 13.918 1.145 -19.662 1.00 80.56 188 GLN A N 1
ATOM 1463 C CA . GLN A 1 188 ? 15.047 1.507 -18.806 1.00 80.56 188 GLN A CA 1
ATOM 1464 C C . GLN A 1 188 ? 16.081 0.378 -18.717 1.00 80.56 188 GLN A C 1
ATOM 1466 O O . GLN A 1 188 ? 17.276 0.642 -18.746 1.00 80.56 188 GLN A O 1
ATOM 1471 N N . TYR A 1 189 ? 15.642 -0.876 -18.621 1.00 78.38 189 TYR A N 1
ATOM 1472 C CA . TYR A 1 189 ? 16.538 -2.026 -18.542 1.00 78.38 189 TYR A CA 1
ATOM 1473 C C . TYR A 1 189 ? 17.326 -2.207 -19.844 1.00 78.38 189 TYR A C 1
ATOM 1475 O O . TYR A 1 189 ? 18.552 -2.274 -19.800 1.00 78.38 189 TYR A O 1
ATOM 1483 N N . LEU A 1 190 ? 16.641 -2.177 -20.992 1.00 74.19 190 LEU A N 1
ATOM 1484 C CA . LEU A 1 190 ? 17.270 -2.302 -22.312 1.00 74.19 190 LEU A CA 1
ATOM 1485 C C . LEU A 1 190 ? 18.212 -1.124 -22.621 1.00 74.19 190 LEU A C 1
ATOM 1487 O O . LEU A 1 190 ? 19.333 -1.337 -23.059 1.00 74.19 190 LEU A O 1
ATOM 1491 N N . SER A 1 191 ? 17.833 0.114 -22.287 1.00 71.75 191 SER A N 1
ATOM 1492 C CA . SER A 1 191 ? 18.720 1.279 -22.484 1.00 71.75 191 SER A CA 1
ATOM 1493 C C . SER A 1 191 ? 19.902 1.336 -21.510 1.00 71.75 191 SER A C 1
ATOM 1495 O O . SER A 1 191 ? 20.951 1.900 -21.826 1.00 71.75 191 SER A O 1
ATOM 1497 N N . ASN A 1 192 ? 19.769 0.777 -20.306 1.00 69.81 192 ASN A N 1
ATOM 1498 C CA . ASN A 1 192 ? 20.885 0.689 -19.367 1.00 69.81 192 ASN A CA 1
ATOM 1499 C C . ASN A 1 192 ? 21.929 -0.341 -19.813 1.00 69.81 192 ASN A C 1
ATOM 1501 O O . ASN A 1 192 ? 23.113 -0.100 -19.578 1.00 69.81 192 ASN A O 1
ATOM 1505 N N . LEU A 1 193 ? 21.513 -1.422 -20.483 1.00 61.97 193 LEU A N 1
ATOM 1506 C CA . LEU A 1 193 ? 22.410 -2.404 -21.106 1.00 61.97 193 LEU A CA 1
ATOM 1507 C C . LEU A 1 193 ? 23.276 -1.754 -22.203 1.00 61.97 193 LEU A C 1
ATOM 1509 O O . LEU A 1 193 ? 24.501 -1.896 -22.197 1.00 61.97 193 LEU A O 1
ATOM 1513 N N . ASP A 1 194 ? 22.682 -0.895 -23.038 1.00 59.59 194 ASP A N 1
ATOM 1514 C CA . ASP A 1 194 ? 23.418 -0.123 -24.056 1.00 59.59 194 ASP A CA 1
ATOM 1515 C C . ASP A 1 194 ? 24.505 0.797 -23.456 1.00 59.59 194 ASP A C 1
ATOM 1517 O O . ASP A 1 194 ? 25.514 1.122 -24.096 1.00 59.59 194 ASP A O 1
ATOM 1521 N N . ASN A 1 195 ? 24.297 1.254 -22.216 1.00 57.06 195 ASN A N 1
ATOM 1522 C CA . ASN A 1 195 ? 25.190 2.173 -21.511 1.00 57.06 195 ASN A CA 1
ATOM 1523 C C . ASN A 1 195 ? 26.230 1.454 -20.634 1.00 57.06 195 ASN A C 1
ATOM 1525 O O . ASN A 1 195 ? 27.338 1.977 -20.466 1.00 57.06 195 ASN A O 1
ATOM 1529 N N . SER A 1 196 ? 25.927 0.264 -20.101 1.00 52.00 196 SER A N 1
ATOM 1530 C CA . SER A 1 196 ? 26.904 -0.561 -19.378 1.00 52.00 196 SER A CA 1
ATOM 1531 C C . SER A 1 196 ? 27.965 -1.133 -20.316 1.00 52.00 196 SER A C 1
ATOM 1533 O O . SER A 1 196 ? 29.136 -1.162 -19.937 1.00 52.00 196 SER A O 1
ATOM 1535 N N . GLY A 1 197 ? 27.612 -1.440 -21.570 1.00 49.75 197 GLY A N 1
ATOM 1536 C CA . GLY A 1 197 ? 28.571 -1.842 -22.609 1.00 49.75 197 GLY A CA 1
ATOM 1537 C C . GLY A 1 197 ? 29.589 -0.756 -22.999 1.00 49.75 197 GLY A C 1
ATOM 1538 O O . GLY A 1 197 ? 30.678 -1.062 -23.479 1.00 49.75 197 GLY A O 1
ATOM 1539 N N . LYS A 1 198 ? 29.301 0.530 -22.740 1.00 48.03 198 LYS A N 1
ATOM 1540 C CA . LYS A 1 198 ? 30.208 1.660 -23.048 1.00 48.03 198 LYS A CA 1
ATOM 1541 C C . LYS A 1 198 ? 31.147 2.056 -21.901 1.00 48.03 198 LYS A C 1
ATOM 1543 O O . LYS A 1 198 ? 31.992 2.930 -22.089 1.00 48.03 198 LYS A O 1
ATOM 1548 N N . ARG A 1 199 ? 31.046 1.425 -20.722 1.00 40.62 199 ARG A N 1
ATOM 1549 C CA . ARG A 1 199 ? 31.928 1.680 -19.560 1.00 40.62 199 ARG A CA 1
ATOM 1550 C C . ARG A 1 199 ? 33.035 0.637 -19.356 1.00 40.62 199 ARG A C 1
ATOM 1552 O O . ARG A 1 199 ? 33.660 0.627 -18.301 1.00 40.62 199 ARG A O 1
ATOM 1559 N N . ALA A 1 200 ? 33.344 -0.166 -20.371 1.00 40.19 200 ALA A N 1
ATOM 1560 C CA . ALA A 1 200 ? 34.505 -1.057 -20.386 1.00 40.19 200 ALA A CA 1
ATOM 1561 C C . ALA A 1 200 ? 35.515 -0.624 -21.463 1.00 40.19 200 ALA A C 1
ATOM 1563 O O . ALA A 1 200 ? 35.761 -1.308 -22.452 1.00 40.19 200 ALA A O 1
ATOM 1564 N N . GLY A 1 201 ? 36.131 0.542 -21.264 1.00 40.88 201 GLY A N 1
ATOM 1565 C CA . GLY A 1 201 ? 37.452 0.776 -21.837 1.00 40.88 201 GLY A CA 1
ATOM 1566 C C . GLY A 1 201 ? 38.455 -0.122 -21.110 1.00 40.88 201 GLY A C 1
ATOM 1567 O O . GLY A 1 201 ? 38.613 0.023 -19.902 1.00 40.88 201 GLY A O 1
ATOM 1568 N N . SER A 1 202 ? 39.137 -0.997 -21.857 1.00 42.81 202 SER A N 1
ATOM 1569 C CA . SER A 1 202 ? 40.222 -1.904 -21.433 1.00 42.81 202 SER A CA 1
ATOM 1570 C C . SER A 1 202 ? 39.818 -3.326 -21.005 1.00 42.81 202 SER A C 1
ATOM 1572 O O . SER A 1 202 ? 39.905 -3.693 -19.837 1.00 42.81 202 SER A O 1
ATOM 1574 N N . GLY A 1 203 ? 39.508 -4.175 -21.985 1.00 35.38 203 GLY A N 1
ATOM 1575 C CA . GLY A 1 203 ? 39.527 -5.636 -21.854 1.00 35.38 203 GLY A CA 1
ATOM 1576 C C . GLY A 1 203 ? 38.960 -6.290 -23.112 1.00 35.38 203 GLY A C 1
ATOM 1577 O O . GLY A 1 203 ? 37.986 -5.790 -23.653 1.00 35.38 203 GLY A O 1
ATOM 1578 N N . ASN A 1 204 ? 39.607 -7.336 -23.626 1.00 40.41 204 ASN A N 1
ATOM 1579 C CA . ASN A 1 204 ? 39.292 -8.011 -24.895 1.00 40.41 204 ASN A CA 1
ATOM 1580 C C . ASN A 1 204 ? 37.785 -8.241 -25.159 1.00 40.41 204 ASN A C 1
ATOM 1582 O O . ASN A 1 204 ? 37.078 -8.641 -24.235 1.00 40.41 204 ASN A O 1
ATOM 1586 N N . PRO A 1 205 ? 37.306 -8.115 -26.417 1.00 44.62 205 PRO A N 1
ATOM 1587 C CA . PRO A 1 205 ? 35.954 -8.504 -26.795 1.00 44.62 205 PRO A CA 1
ATOM 1588 C C . PRO A 1 205 ? 35.912 -10.030 -26.934 1.00 44.62 205 PRO A C 1
ATOM 1590 O O . PRO A 1 205 ? 35.999 -10.584 -28.029 1.00 44.62 205 PRO A O 1
ATOM 1593 N N . CYS A 1 206 ? 35.869 -10.729 -25.804 1.00 38.78 206 CYS A N 1
ATOM 1594 C CA . CYS A 1 206 ? 35.539 -12.145 -25.794 1.00 38.78 206 CYS A CA 1
ATOM 1595 C C . CYS A 1 206 ? 34.062 -12.261 -26.189 1.00 38.78 206 CYS A C 1
ATOM 1597 O O . CYS A 1 206 ? 33.199 -11.622 -25.598 1.00 38.78 206 CYS A O 1
ATOM 1599 N N . THR A 1 207 ? 33.793 -13.050 -27.218 1.00 49.91 207 THR A N 1
ATOM 1600 C CA . THR A 1 207 ? 32.518 -13.273 -27.919 1.00 49.91 207 THR A CA 1
ATOM 1601 C C . THR A 1 207 ? 31.369 -13.862 -27.080 1.00 49.91 207 THR A C 1
ATOM 1603 O O . THR A 1 207 ? 30.428 -14.397 -27.657 1.00 49.91 207 THR A O 1
ATOM 1606 N N . ASP A 1 208 ? 31.424 -13.786 -25.750 1.00 47.38 208 ASP A N 1
ATOM 1607 C CA . ASP A 1 208 ? 30.598 -14.601 -24.846 1.00 47.38 208 ASP A CA 1
ATOM 1608 C C . ASP A 1 208 ? 29.446 -13.867 -24.145 1.00 47.38 208 ASP A C 1
ATOM 1610 O O . ASP A 1 208 ? 28.555 -14.524 -23.611 1.00 47.38 208 ASP A O 1
ATOM 1614 N N . GLU A 1 209 ? 29.393 -12.535 -24.179 1.00 53.12 209 GLU A N 1
ATOM 1615 C CA . GLU A 1 209 ? 28.310 -11.776 -23.533 1.00 53.12 209 GLU A CA 1
ATOM 1616 C C . GLU A 1 209 ? 27.539 -10.952 -24.566 1.00 53.12 209 GLU A C 1
ATOM 1618 O O . GLU A 1 209 ? 27.536 -9.727 -24.556 1.00 53.12 209 GLU A O 1
ATOM 1623 N N . ILE A 1 210 ? 26.901 -11.646 -25.516 1.00 55.19 210 ILE A N 1
ATOM 1624 C CA . ILE A 1 210 ? 25.729 -11.072 -26.183 1.00 55.19 210 ILE A CA 1
ATOM 1625 C C . ILE A 1 210 ? 24.606 -11.195 -25.165 1.00 55.19 210 ILE A C 1
ATOM 1627 O O . ILE A 1 210 ? 24.107 -12.302 -24.915 1.00 55.19 210 ILE A O 1
ATOM 1631 N N . ASP A 1 211 ? 24.223 -10.080 -24.561 1.00 58.53 211 ASP A N 1
ATOM 1632 C CA . ASP A 1 211 ? 23.026 -10.051 -23.746 1.00 58.53 211 ASP A CA 1
ATOM 1633 C C . ASP A 1 211 ? 21.853 -10.468 -24.645 1.00 58.53 211 ASP A C 1
ATOM 1635 O O . ASP A 1 211 ? 21.597 -9.914 -25.713 1.00 58.53 211 ASP A O 1
ATOM 1639 N N . ARG A 1 212 ? 21.173 -11.559 -24.266 1.00 60.56 212 ARG A N 1
ATOM 1640 C CA . ARG A 1 212 ? 20.265 -12.333 -25.146 1.00 60.56 212 ARG A CA 1
ATOM 1641 C C . ARG A 1 212 ? 19.071 -11.536 -25.692 1.00 60.56 212 ARG A C 1
ATOM 1643 O O . ARG A 1 212 ? 18.290 -12.072 -26.478 1.00 60.56 212 ARG A O 1
ATOM 1650 N N . LEU A 1 213 ? 18.904 -10.295 -25.242 1.00 72.38 213 LEU A N 1
ATOM 1651 C CA . LEU A 1 213 ? 17.805 -9.401 -25.571 1.00 72.38 213 LEU A CA 1
ATOM 1652 C C . LEU A 1 213 ? 18.185 -8.295 -26.571 1.00 72.38 213 LEU A C 1
ATOM 1654 O O . LEU A 1 213 ? 17.274 -7.625 -27.045 1.00 72.38 213 LEU A O 1
ATOM 1658 N N . ASP A 1 214 ? 19.455 -8.165 -26.978 1.00 73.19 214 ASP A N 1
ATOM 1659 C CA . ASP A 1 214 ? 19.933 -7.131 -27.926 1.00 73.19 214 ASP A CA 1
ATOM 1660 C C . ASP A 1 214 ? 19.304 -7.230 -29.327 1.00 73.19 214 ASP A C 1
ATOM 1662 O O . ASP A 1 214 ? 19.379 -6.310 -30.141 1.00 73.19 214 ASP A O 1
ATOM 1666 N N . VAL A 1 215 ? 18.675 -8.370 -29.629 1.00 81.88 215 VAL A N 1
ATOM 1667 C CA . VAL A 1 215 ? 17.943 -8.591 -30.881 1.00 81.88 215 VAL A CA 1
ATOM 1668 C C . VAL A 1 215 ? 16.617 -7.818 -30.905 1.00 81.88 215 VAL A C 1
ATOM 1670 O O . VAL A 1 215 ? 16.100 -7.523 -31.985 1.00 81.88 215 VAL A O 1
ATOM 1673 N N . PHE A 1 216 ? 16.062 -7.495 -29.735 1.00 83.75 216 PHE A N 1
ATOM 1674 C CA . PHE A 1 216 ? 14.745 -6.886 -29.579 1.00 83.75 216 PHE A CA 1
ATOM 1675 C C . PHE A 1 216 ? 14.855 -5.394 -29.291 1.00 83.75 216 PHE A C 1
ATOM 1677 O O . PHE A 1 216 ? 15.654 -4.960 -28.465 1.00 83.75 216 PHE A O 1
ATOM 1684 N N . THR A 1 217 ? 13.989 -4.598 -29.912 1.00 83.06 217 THR A N 1
ATOM 1685 C CA . THR A 1 217 ? 13.858 -3.186 -29.547 1.00 83.06 217 THR A CA 1
ATOM 1686 C C . THR A 1 217 ? 12.883 -3.010 -28.381 1.00 83.06 217 THR A C 1
ATOM 1688 O O . THR A 1 217 ? 11.936 -3.781 -28.197 1.00 83.06 217 THR A O 1
ATOM 1691 N N . ALA A 1 218 ? 13.075 -1.949 -27.591 1.00 80.75 218 ALA A N 1
ATOM 1692 C CA . ALA A 1 218 ? 12.199 -1.659 -26.456 1.00 80.75 218 ALA A CA 1
ATOM 1693 C C . ALA A 1 218 ? 10.741 -1.385 -26.876 1.00 80.75 218 ALA A C 1
ATOM 1695 O O . ALA A 1 218 ? 9.814 -1.693 -26.128 1.00 80.75 218 ALA A O 1
ATOM 1696 N N . ASN A 1 219 ? 10.540 -0.858 -28.087 1.00 83.12 219 ASN A N 1
ATOM 1697 C CA . ASN A 1 219 ? 9.222 -0.597 -28.660 1.00 83.12 219 ASN A CA 1
ATOM 1698 C C . ASN A 1 219 ? 8.486 -1.892 -29.029 1.00 83.12 219 ASN A C 1
ATOM 1700 O O . ASN A 1 219 ? 7.305 -2.033 -28.718 1.00 83.12 219 ASN A O 1
ATOM 1704 N N . GLU A 1 220 ? 9.173 -2.855 -29.649 1.00 85.81 220 GLU A N 1
ATOM 1705 C CA . GLU A 1 220 ? 8.581 -4.141 -30.040 1.00 85.81 220 GLU A CA 1
ATOM 1706 C C . GLU A 1 220 ? 8.166 -4.959 -28.812 1.00 85.81 220 GLU A C 1
ATOM 1708 O O . GLU A 1 220 ? 7.043 -5.470 -28.741 1.00 85.81 220 GLU A O 1
ATOM 1713 N N . LEU A 1 221 ? 9.043 -5.041 -27.805 1.00 87.38 221 LEU A N 1
ATOM 1714 C CA . LEU A 1 221 ? 8.753 -5.782 -26.578 1.00 87.38 221 LEU A CA 1
ATOM 1715 C C . LEU A 1 221 ? 7.681 -5.077 -25.728 1.00 87.38 221 LEU A C 1
ATOM 1717 O O . LEU A 1 221 ? 6.773 -5.735 -25.217 1.00 87.38 221 LEU A O 1
ATOM 1721 N N . GLY A 1 222 ? 7.738 -3.745 -25.632 1.00 85.38 222 GLY A N 1
ATOM 1722 C CA . GLY A 1 222 ? 6.732 -2.932 -24.944 1.00 85.38 222 GLY A CA 1
ATOM 1723 C C . GLY A 1 222 ? 5.347 -3.025 -25.591 1.00 85.38 222 GLY A C 1
ATOM 1724 O O . GLY A 1 222 ? 4.354 -3.275 -24.907 1.00 85.38 222 GLY A O 1
ATOM 1725 N N . GLY A 1 223 ? 5.275 -2.929 -26.921 1.00 86.06 223 GLY A N 1
ATOM 1726 C CA . GLY A 1 223 ? 4.029 -3.080 -27.675 1.00 86.06 223 GLY A CA 1
ATOM 1727 C C . GLY A 1 223 ? 3.414 -4.475 -27.534 1.00 86.06 223 GLY A C 1
ATOM 1728 O O . GLY A 1 223 ? 2.200 -4.602 -27.354 1.00 86.06 223 GLY A O 1
ATOM 1729 N N . SER A 1 224 ? 4.251 -5.516 -27.529 1.00 87.88 224 SER A N 1
ATOM 1730 C CA . SER A 1 224 ? 3.818 -6.903 -27.302 1.00 87.88 224 SER A CA 1
ATOM 1731 C C . SER A 1 224 ? 3.237 -7.106 -25.909 1.00 87.88 224 SER A C 1
ATOM 1733 O O . SER A 1 224 ? 2.200 -7.751 -25.756 1.00 87.88 224 SER A O 1
ATOM 1735 N N . LEU A 1 225 ? 3.883 -6.533 -24.890 1.00 89.44 225 LEU A N 1
ATOM 1736 C CA . LEU A 1 225 ? 3.412 -6.585 -23.510 1.00 89.44 225 LEU A CA 1
ATOM 1737 C C . LEU A 1 225 ? 2.073 -5.861 -23.356 1.00 89.44 225 LEU A C 1
ATOM 1739 O O . LEU A 1 225 ? 1.149 -6.381 -22.730 1.00 89.44 225 LEU A O 1
ATOM 1743 N N . ARG A 1 226 ? 1.937 -4.692 -23.982 1.00 87.00 226 ARG A N 1
ATOM 1744 C CA . ARG A 1 226 ? 0.680 -3.952 -23.984 1.00 87.00 226 ARG A CA 1
ATOM 1745 C C . ARG A 1 226 ? -0.438 -4.746 -24.653 1.00 87.00 226 ARG A C 1
ATOM 1747 O O . ARG A 1 226 ? -1.537 -4.821 -24.123 1.00 87.00 226 ARG A O 1
ATOM 1754 N N . GLN A 1 227 ? -0.166 -5.391 -25.784 1.00 88.00 227 GLN A N 1
ATOM 1755 C CA . GLN A 1 227 ? -1.139 -6.257 -26.449 1.00 88.00 227 GLN A CA 1
ATOM 1756 C C . GLN A 1 227 ? -1.500 -7.493 -25.613 1.00 88.00 227 GLN A C 1
ATOM 1758 O O . GLN A 1 227 ? -2.663 -7.896 -25.599 1.00 88.00 227 GLN A O 1
ATOM 1763 N N . PHE A 1 228 ? -0.536 -8.069 -24.898 1.00 90.31 228 PHE A N 1
ATOM 1764 C CA . PHE A 1 228 ? -0.764 -9.189 -23.991 1.00 90.31 228 PHE A CA 1
ATOM 1765 C C . PHE A 1 228 ? -1.717 -8.814 -22.850 1.00 90.31 228 PHE A C 1
ATOM 1767 O O . PHE A 1 228 ? -2.629 -9.581 -22.557 1.00 90.31 228 PHE A O 1
ATOM 1774 N N . VAL A 1 229 ? -1.549 -7.633 -22.244 1.00 86.75 229 VAL A N 1
ATOM 1775 C CA . VAL A 1 229 ? -2.375 -7.207 -21.102 1.00 86.75 229 VAL A CA 1
ATOM 1776 C C . VAL A 1 229 ? -3.690 -6.551 -21.535 1.00 86.75 229 VAL A C 1
ATOM 1778 O O . VAL A 1 229 ? -4.746 -6.927 -21.037 1.00 86.75 229 VAL A O 1
ATOM 1781 N N . ASP A 1 230 ? -3.658 -5.607 -22.480 1.00 86.88 230 ASP A N 1
ATOM 1782 C CA . ASP A 1 230 ? -4.844 -4.832 -22.880 1.00 86.88 230 ASP A CA 1
ATOM 1783 C C . ASP A 1 230 ? -5.824 -5.664 -23.717 1.00 86.88 230 ASP A C 1
ATOM 1785 O O . ASP A 1 230 ? -7.037 -5.465 -23.642 1.00 86.88 230 ASP A O 1
ATOM 1789 N N . LYS A 1 231 ? -5.304 -6.574 -24.554 1.00 88.50 231 LYS A N 1
ATOM 1790 C CA . LYS A 1 231 ? -6.110 -7.400 -25.471 1.00 88.50 231 LYS A CA 1
ATOM 1791 C C . LYS A 1 231 ? -6.199 -8.867 -25.034 1.00 88.50 231 LYS A C 1
ATOM 1793 O O . LYS A 1 231 ? -6.720 -9.674 -25.799 1.00 88.50 231 LYS A O 1
ATOM 1798 N N . ASP A 1 232 ? -5.685 -9.202 -23.846 1.00 86.81 232 ASP A N 1
ATOM 1799 C CA . ASP A 1 232 ? -5.634 -10.558 -23.262 1.00 86.81 232 ASP A CA 1
ATOM 1800 C C . ASP A 1 232 ? -5.030 -11.615 -24.222 1.00 86.81 232 ASP A C 1
ATOM 1802 O O . A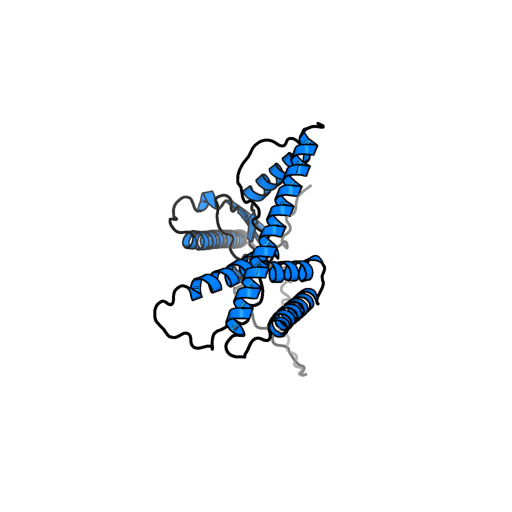SP A 1 232 ? -5.365 -12.804 -24.219 1.00 86.81 232 ASP A O 1
ATOM 1806 N N . ALA A 1 233 ? -4.141 -11.158 -25.112 1.00 91.50 233 ALA A N 1
ATOM 1807 C CA . ALA A 1 233 ? -3.547 -11.9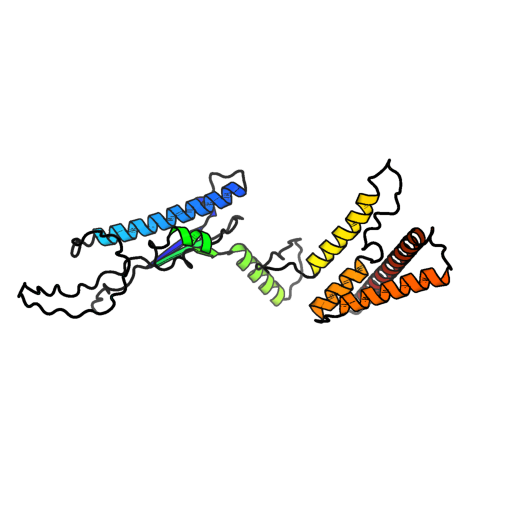61 -26.169 1.00 91.50 233 ALA A CA 1
ATOM 1808 C C . ALA A 1 233 ? -2.318 -12.701 -25.630 1.00 91.50 233 ALA A C 1
ATOM 1810 O O . ALA A 1 233 ? -1.194 -12.203 -25.706 1.00 91.50 233 ALA A O 1
ATOM 1811 N N . ARG A 1 234 ? -2.535 -13.909 -25.099 1.00 91.12 234 ARG A N 1
ATOM 1812 C CA . ARG A 1 234 ? -1.490 -14.710 -24.433 1.00 91.12 234 ARG A CA 1
ATOM 1813 C C . ARG A 1 234 ? -0.267 -15.010 -25.304 1.00 91.12 234 ARG A C 1
ATOM 1815 O O . ARG A 1 234 ? 0.837 -15.113 -24.777 1.00 91.12 234 ARG A O 1
ATOM 1822 N N . ASP A 1 235 ? -0.463 -15.055 -26.617 1.00 92.81 235 ASP A N 1
ATOM 1823 C CA . ASP A 1 235 ? 0.576 -15.394 -27.592 1.00 92.81 235 ASP A CA 1
ATOM 1824 C C . ASP A 1 235 ? 1.262 -14.154 -28.193 1.00 92.81 235 ASP A C 1
ATOM 1826 O O . ASP A 1 235 ? 2.123 -14.286 -29.057 1.00 92.81 235 ASP A O 1
ATOM 1830 N N . ALA A 1 236 ? 0.912 -12.935 -27.760 1.00 91.12 236 ALA A N 1
ATOM 1831 C CA . ALA A 1 236 ? 1.422 -11.698 -28.363 1.00 91.12 236 ALA A CA 1
ATOM 1832 C C . ALA A 1 236 ? 2.951 -11.580 -28.276 1.00 91.12 236 ALA A C 1
ATOM 1834 O O . ALA A 1 236 ? 3.611 -11.271 -29.265 1.00 91.12 236 ALA A O 1
ATOM 1835 N N . ILE A 1 237 ? 3.518 -11.885 -27.107 1.00 90.69 237 ILE A N 1
ATOM 1836 C CA . ILE A 1 237 ? 4.970 -11.850 -26.891 1.00 90.69 237 ILE A CA 1
ATOM 1837 C C . ILE A 1 237 ? 5.653 -12.933 -27.732 1.00 90.69 237 ILE A C 1
ATOM 1839 O O . ILE A 1 237 ? 6.646 -12.658 -28.399 1.00 90.69 237 ILE A O 1
ATOM 1843 N N . GLN A 1 238 ? 5.099 -14.148 -27.749 1.00 92.56 238 GLN A N 1
ATOM 1844 C CA . GLN A 1 238 ? 5.651 -15.255 -28.527 1.00 92.56 238 GLN A CA 1
ATOM 1845 C C . GLN A 1 238 ? 5.634 -14.951 -30.031 1.00 92.56 238 GLN A C 1
ATOM 1847 O O . GLN A 1 238 ? 6.647 -15.123 -30.702 1.00 92.56 238 GLN A O 1
ATOM 1852 N N . SER A 1 239 ? 4.517 -14.432 -30.542 1.00 93.19 239 SER A N 1
ATOM 1853 C CA . SER A 1 239 ? 4.364 -14.067 -31.949 1.00 93.19 239 SER A CA 1
ATOM 1854 C C . SER A 1 239 ? 5.381 -13.014 -32.386 1.00 93.19 239 SER A C 1
ATOM 1856 O O . SER A 1 239 ? 5.917 -13.110 -33.490 1.00 93.19 239 SER A O 1
ATOM 1858 N N . VAL A 1 240 ? 5.664 -12.016 -31.544 1.00 91.25 240 VAL A N 1
ATOM 1859 C CA . VAL A 1 240 ? 6.652 -10.977 -31.865 1.00 91.25 240 VAL A CA 1
ATOM 1860 C C . VAL A 1 240 ? 8.074 -11.522 -31.796 1.00 91.25 240 VAL A C 1
ATOM 1862 O O . VAL A 1 240 ? 8.873 -11.236 -32.687 1.00 91.25 240 VAL A O 1
ATOM 1865 N N . VAL A 1 241 ? 8.377 -12.376 -30.815 1.00 91.31 241 VAL A N 1
ATOM 1866 C CA . VAL A 1 241 ? 9.675 -13.058 -30.736 1.00 91.31 241 VAL A CA 1
ATOM 1867 C C . VAL A 1 241 ? 9.935 -13.901 -31.988 1.00 91.31 241 VAL A C 1
ATOM 1869 O O . VAL A 1 241 ? 11.001 -13.790 -32.594 1.00 91.31 241 VAL A O 1
ATOM 1872 N N . GLU A 1 242 ? 8.961 -14.702 -32.419 1.00 93.06 242 GLU A N 1
ATOM 1873 C CA . GLU A 1 242 ? 9.077 -15.535 -33.620 1.00 93.06 242 GLU A CA 1
ATOM 1874 C C . GLU A 1 242 ? 9.227 -14.698 -34.898 1.00 93.06 242 GLU A C 1
ATOM 1876 O O . GLU A 1 242 ? 10.064 -15.022 -35.748 1.00 93.06 242 GLU A O 1
ATOM 1881 N N . SER A 1 243 ? 8.476 -13.597 -35.019 1.00 91.19 243 SER A N 1
ATOM 1882 C CA . SER A 1 243 ? 8.579 -12.675 -36.158 1.00 91.19 243 SER A CA 1
ATOM 1883 C C . SER A 1 243 ? 9.980 -12.072 -36.258 1.00 91.19 243 SER A C 1
ATOM 1885 O O . SER A 1 243 ? 10.638 -12.176 -37.294 1.00 91.19 243 SER A O 1
ATOM 1887 N N . ILE A 1 244 ? 10.479 -11.518 -35.150 1.00 89.75 244 ILE A N 1
ATOM 1888 C CA . ILE A 1 244 ? 11.779 -10.845 -35.085 1.00 89.75 244 ILE A CA 1
ATOM 1889 C C . ILE A 1 244 ? 12.921 -11.815 -35.379 1.00 89.75 244 ILE A C 1
ATOM 1891 O O . ILE A 1 244 ? 13.821 -11.479 -36.148 1.00 89.75 244 ILE A O 1
ATOM 1895 N N . LEU A 1 245 ? 12.880 -13.027 -34.818 1.00 90.44 245 LEU A N 1
ATOM 1896 C CA . LEU A 1 245 ? 13.888 -14.050 -35.093 1.00 90.44 245 LEU A CA 1
ATOM 1897 C C . LEU A 1 245 ? 13.866 -14.484 -36.561 1.00 90.44 245 LEU A C 1
ATOM 1899 O O . LEU A 1 245 ? 14.925 -14.643 -37.169 1.00 90.44 245 LEU A O 1
ATOM 1903 N N . THR A 1 246 ? 12.679 -14.641 -37.148 1.00 91.88 246 THR A N 1
ATOM 1904 C CA . THR A 1 246 ? 12.531 -15.018 -38.559 1.00 91.88 246 THR A CA 1
ATOM 1905 C C . THR A 1 246 ? 13.110 -13.946 -39.479 1.00 91.88 246 THR A C 1
ATOM 1907 O O . THR A 1 246 ? 13.856 -14.270 -40.404 1.00 91.88 246 THR A O 1
ATOM 1910 N N . GLU A 1 247 ? 12.845 -12.671 -39.193 1.00 89.94 247 GLU A N 1
ATOM 1911 C CA . GLU A 1 247 ? 13.417 -11.537 -39.921 1.00 89.94 247 GLU A CA 1
ATOM 1912 C C . GLU A 1 247 ? 14.936 -11.456 -39.775 1.00 89.94 247 GLU A C 1
ATOM 1914 O O . GLU A 1 247 ? 15.646 -11.306 -40.770 1.00 89.94 247 GLU A O 1
ATOM 1919 N N . THR A 1 248 ? 15.459 -11.602 -38.555 1.00 88.06 248 THR A N 1
ATOM 1920 C CA . THR A 1 248 ? 16.905 -11.569 -38.308 1.00 88.06 248 THR A CA 1
ATOM 1921 C C . THR A 1 248 ? 17.608 -12.718 -39.032 1.00 88.06 248 THR A C 1
ATOM 1923 O O . THR A 1 248 ? 18.616 -12.503 -39.704 1.00 88.06 248 THR A O 1
ATOM 1926 N N . VAL A 1 249 ? 17.057 -13.934 -38.980 1.00 89.06 249 VAL A N 1
ATOM 1927 C CA . VAL A 1 249 ? 17.591 -15.090 -39.716 1.00 89.06 249 VAL A CA 1
ATOM 1928 C C . VAL A 1 249 ? 17.502 -14.875 -41.226 1.00 89.06 249 VAL A C 1
ATOM 1930 O O . VAL A 1 249 ? 18.448 -15.202 -41.946 1.00 89.06 249 VAL A O 1
ATOM 1933 N N . HIS A 1 250 ? 16.402 -14.310 -41.725 1.00 90.38 250 HIS A N 1
ATOM 1934 C CA . HIS A 1 250 ? 16.257 -13.977 -43.140 1.00 90.38 250 HIS A CA 1
ATOM 1935 C C . HIS A 1 250 ? 17.317 -12.962 -43.586 1.00 90.38 250 HIS A C 1
ATOM 1937 O O . HIS A 1 250 ? 17.983 -13.181 -44.597 1.00 90.38 250 HIS A O 1
ATOM 1943 N N . HIS A 1 251 ? 17.545 -11.911 -42.796 1.00 87.00 251 HIS A N 1
ATOM 1944 C CA . HIS A 1 251 ? 18.567 -10.899 -43.054 1.00 87.00 251 HIS A CA 1
ATOM 1945 C C . HIS A 1 251 ? 19.985 -11.496 -43.091 1.00 87.00 251 HIS A C 1
ATOM 1947 O O . HIS A 1 251 ? 20.764 -11.195 -43.999 1.00 87.00 251 HIS A O 1
ATOM 1953 N N . LEU A 1 252 ? 20.312 -12.399 -42.159 1.00 86.81 252 LEU A N 1
ATOM 1954 C CA . LEU A 1 252 ? 21.603 -13.098 -42.138 1.00 86.81 252 LEU A CA 1
ATOM 1955 C C . LEU A 1 252 ? 21.792 -14.020 -43.352 1.00 86.81 252 LEU A C 1
ATOM 1957 O O . LEU A 1 252 ? 22.875 -14.061 -43.939 1.00 86.81 252 LEU A O 1
ATOM 1961 N N . ARG A 1 253 ? 20.735 -14.735 -43.762 1.00 87.00 253 ARG A N 1
ATOM 1962 C CA . ARG A 1 253 ? 20.761 -15.610 -44.946 1.00 87.00 253 ARG A CA 1
ATOM 1963 C C . ARG A 1 253 ? 20.883 -14.818 -46.246 1.00 87.00 253 ARG A C 1
ATOM 1965 O O . ARG A 1 253 ? 21.647 -15.220 -47.117 1.00 87.00 253 ARG A O 1
ATOM 1972 N N . ALA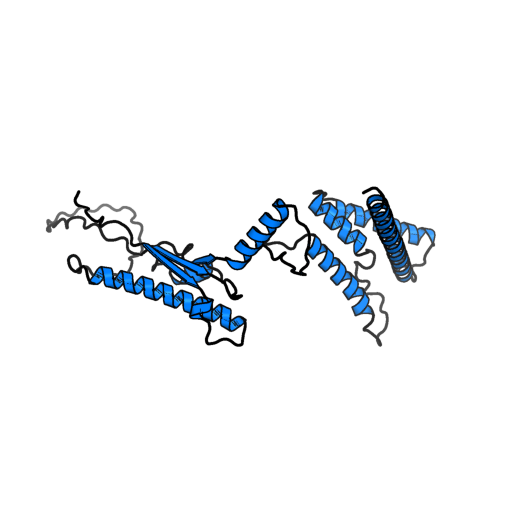 A 1 254 ? 20.180 -13.692 -46.365 1.00 87.06 254 ALA A N 1
ATOM 1973 C CA . ALA A 1 254 ? 20.226 -12.832 -47.547 1.00 87.06 254 ALA A CA 1
ATOM 1974 C C . ALA A 1 254 ? 21.633 -12.267 -47.803 1.00 87.06 254 ALA A C 1
ATOM 1976 O O . ALA A 1 254 ? 22.046 -12.138 -48.953 1.00 87.06 254 ALA A O 1
ATOM 1977 N N . ARG A 1 255 ? 22.389 -11.975 -46.735 1.00 82.75 255 ARG A N 1
ATOM 1978 C CA . ARG A 1 255 ? 23.764 -11.457 -46.815 1.00 82.75 255 ARG A CA 1
ATOM 1979 C C . ARG A 1 255 ? 24.853 -12.533 -46.872 1.00 82.75 255 ARG A C 1
ATOM 1981 O O . ARG A 1 255 ? 26.017 -12.175 -47.016 1.00 82.75 255 ARG A O 1
ATOM 1988 N N . GLN A 1 256 ? 24.494 -13.818 -46.772 1.00 81.06 256 GLN A N 1
ATOM 1989 C CA . GLN A 1 256 ? 25.434 -14.951 -46.733 1.00 81.06 256 GLN A CA 1
ATOM 1990 C C . GLN A 1 256 ? 26.582 -14.728 -45.728 1.00 81.06 256 GLN A C 1
ATOM 1992 O O . GLN A 1 256 ? 27.757 -14.911 -46.045 1.00 81.06 256 GLN A O 1
ATOM 1997 N N . CYS A 1 257 ? 26.246 -14.280 -44.515 1.00 74.94 257 CYS A N 1
ATOM 1998 C CA . CYS A 1 257 ? 27.254 -13.916 -43.524 1.00 74.94 257 CYS A CA 1
ATOM 1999 C C . CYS A 1 257 ? 28.059 -15.148 -43.062 1.00 74.94 257 CYS A C 1
ATOM 2001 O O . CYS A 1 257 ? 27.452 -16.140 -42.650 1.00 74.94 257 CYS A O 1
ATOM 2003 N N . PRO A 1 258 ? 29.406 -15.094 -43.059 1.00 80.19 258 PRO A N 1
ATOM 2004 C CA . PRO A 1 258 ? 30.220 -16.119 -42.417 1.00 80.19 258 PRO A CA 1
ATOM 2005 C C . PRO A 1 258 ? 30.055 -16.046 -40.892 1.00 80.19 258 PRO A C 1
ATOM 2007 O O . PRO A 1 258 ? 29.737 -14.989 -40.341 1.00 80.19 258 PRO A O 1
ATOM 2010 N N . GLU A 1 259 ? 30.321 -17.158 -40.206 1.00 79.00 259 GLU A N 1
ATOM 2011 C CA . GLU A 1 259 ? 30.087 -17.324 -38.762 1.00 79.00 259 GLU A CA 1
ATOM 2012 C C . GLU A 1 259 ? 30.727 -16.216 -37.906 1.00 79.00 259 GLU A C 1
ATOM 2014 O O . GLU A 1 259 ? 30.100 -15.683 -36.992 1.00 79.00 259 GLU A O 1
ATOM 2019 N N . ALA A 1 260 ? 31.922 -15.761 -38.294 1.00 80.25 260 ALA A N 1
ATOM 2020 C CA . ALA A 1 260 ? 32.660 -14.694 -37.616 1.00 80.25 260 ALA A CA 1
ATOM 2021 C C . ALA A 1 260 ? 31.965 -13.315 -37.631 1.00 80.25 260 ALA A C 1
ATOM 2023 O O . ALA A 1 260 ? 32.293 -12.450 -36.821 1.00 80.25 260 ALA A O 1
ATOM 2024 N N . HIS A 1 261 ? 31.014 -13.084 -38.542 1.00 80.06 261 HIS A N 1
ATOM 2025 C CA . HIS A 1 261 ? 30.343 -11.792 -38.718 1.00 80.06 261 HIS A CA 1
ATOM 2026 C C . HIS A 1 261 ? 28.847 -11.825 -38.387 1.00 80.06 261 HIS A C 1
ATOM 2028 O O . HIS A 1 261 ? 28.142 -10.857 -38.679 1.00 80.06 261 HIS A O 1
ATOM 2034 N N . ILE A 1 262 ? 28.349 -12.889 -37.754 1.00 82.62 262 ILE A N 1
ATOM 2035 C CA . ILE A 1 262 ? 26.936 -12.994 -37.369 1.00 82.62 262 ILE A CA 1
ATOM 2036 C C . ILE A 1 262 ? 26.561 -11.888 -36.372 1.00 82.62 262 ILE A C 1
ATOM 2038 O O . ILE A 1 262 ? 25.649 -11.108 -36.639 1.00 82.62 262 ILE A O 1
ATOM 2042 N N . VAL A 1 263 ? 27.306 -11.760 -35.272 1.00 81.12 263 VAL A N 1
ATOM 2043 C CA . VAL A 1 263 ? 26.998 -10.816 -34.180 1.00 81.12 263 VAL A CA 1
ATOM 2044 C C . VAL A 1 263 ? 27.001 -9.353 -34.646 1.00 81.12 263 VAL A C 1
ATOM 2046 O O . VAL A 1 263 ? 25.998 -8.669 -34.439 1.00 81.12 263 VAL A O 1
ATOM 2049 N N . PRO A 1 264 ? 28.029 -8.858 -35.369 1.00 82.12 264 PRO A N 1
ATOM 2050 C CA . PRO A 1 264 ? 28.020 -7.483 -35.872 1.00 82.12 264 PRO A CA 1
ATOM 2051 C C . PRO A 1 264 ? 26.874 -7.199 -36.852 1.00 82.12 264 PRO A C 1
ATOM 2053 O O . PRO A 1 264 ? 26.338 -6.091 -36.874 1.00 82.12 264 PRO A O 1
ATOM 2056 N N . ASN A 1 265 ? 26.470 -8.189 -37.658 1.00 82.12 265 ASN A N 1
ATOM 2057 C CA . ASN A 1 265 ? 25.342 -8.029 -38.576 1.00 82.12 265 ASN A CA 1
ATOM 2058 C C . ASN A 1 265 ? 23.996 -8.007 -37.845 1.00 82.12 265 ASN A C 1
ATOM 2060 O O . ASN A 1 265 ? 23.118 -7.256 -38.263 1.00 82.12 265 ASN A O 1
ATOM 2064 N N . ILE A 1 266 ? 23.833 -8.781 -36.767 1.00 84.19 266 ILE A N 1
ATOM 2065 C CA . ILE A 1 266 ? 22.642 -8.718 -35.908 1.00 84.19 266 ILE A CA 1
ATOM 2066 C C . ILE A 1 266 ? 22.533 -7.328 -35.281 1.00 84.19 266 ILE A C 1
ATOM 2068 O O . ILE A 1 266 ? 21.485 -6.700 -35.399 1.00 84.19 266 ILE A O 1
ATOM 2072 N N . ILE A 1 267 ? 23.618 -6.806 -34.703 1.00 80.12 267 ILE A N 1
ATOM 2073 C CA . ILE A 1 267 ? 23.638 -5.469 -34.086 1.00 80.12 267 ILE A CA 1
ATOM 2074 C C . ILE A 1 267 ? 23.312 -4.386 -35.126 1.00 80.12 267 ILE A C 1
ATOM 2076 O O . ILE A 1 267 ? 22.457 -3.532 -34.896 1.00 80.12 267 ILE A O 1
ATOM 2080 N N . SER A 1 268 ? 23.927 -4.452 -36.313 1.00 82.25 268 SER A N 1
ATOM 2081 C CA . SER A 1 268 ? 23.639 -3.520 -37.411 1.00 82.25 268 SER A CA 1
ATOM 2082 C C . SER A 1 268 ? 22.181 -3.589 -37.872 1.00 82.25 268 SER A C 1
ATOM 2084 O O . SER A 1 268 ? 21.581 -2.551 -38.156 1.00 82.25 268 SER A O 1
ATOM 2086 N N . PHE A 1 269 ? 21.605 -4.790 -37.941 1.00 83.88 269 PHE A N 1
ATOM 2087 C CA . PHE A 1 269 ? 20.205 -4.984 -38.305 1.00 83.88 269 PHE A CA 1
ATOM 2088 C C . PHE A 1 269 ? 19.259 -4.422 -37.238 1.00 83.88 269 PHE A C 1
ATOM 2090 O O . PHE A 1 269 ? 18.300 -3.730 -37.573 1.00 83.88 269 PHE A O 1
ATOM 2097 N N . CYS A 1 270 ? 19.567 -4.630 -35.958 1.00 80.69 270 CYS A N 1
ATOM 2098 C CA . CYS A 1 270 ? 18.785 -4.082 -34.852 1.00 80.69 270 CYS A CA 1
ATOM 2099 C C . CYS A 1 270 ? 18.823 -2.552 -34.844 1.00 80.69 270 CYS A C 1
ATOM 2101 O O . CYS A 1 270 ? 17.769 -1.926 -34.802 1.00 80.69 270 CYS A O 1
ATOM 2103 N N . HIS A 1 271 ? 20.000 -1.941 -35.016 1.00 77.19 271 HIS A N 1
ATOM 2104 C CA . HIS A 1 271 ? 20.121 -0.488 -35.172 1.00 77.19 271 HIS A CA 1
ATOM 2105 C C . HIS A 1 271 ? 19.293 0.041 -36.352 1.00 77.19 271 HIS A C 1
ATOM 2107 O O . HIS A 1 271 ? 18.627 1.066 -36.223 1.00 77.19 271 HIS A O 1
ATOM 2113 N N . SER A 1 272 ? 19.285 -0.669 -37.486 1.00 82.56 272 SER A N 1
ATOM 2114 C CA . SER A 1 272 ? 18.455 -0.297 -38.638 1.00 82.56 272 SER A CA 1
ATOM 2115 C C . SER A 1 272 ? 16.958 -0.329 -38.310 1.00 82.56 272 SER A C 1
ATOM 2117 O O . SER A 1 272 ? 16.229 0.559 -38.751 1.00 82.56 272 SER A O 1
ATOM 2119 N N . ARG A 1 273 ? 16.496 -1.313 -37.525 1.00 82.88 273 ARG A N 1
ATOM 2120 C CA . ARG A 1 273 ? 15.095 -1.404 -37.080 1.00 82.88 273 ARG A CA 1
ATOM 2121 C C . ARG A 1 273 ? 14.726 -0.292 -36.101 1.00 82.88 273 ARG A C 1
ATOM 2123 O O . ARG A 1 273 ? 13.681 0.332 -36.272 1.00 82.88 273 ARG A O 1
ATOM 2130 N N . VAL A 1 274 ? 15.605 0.030 -35.148 1.00 75.50 274 VAL A N 1
ATOM 2131 C CA . VAL A 1 274 ? 15.399 1.154 -34.216 1.00 75.50 274 VAL A CA 1
ATOM 2132 C C . VAL A 1 274 ? 15.236 2.470 -34.979 1.00 75.50 274 VAL A C 1
ATOM 2134 O O . VAL A 1 274 ? 14.288 3.203 -34.715 1.00 75.50 274 VAL A O 1
ATOM 2137 N N . MET A 1 275 ? 16.100 2.749 -35.963 1.00 71.69 275 MET A N 1
ATOM 2138 C CA . MET A 1 275 ? 15.992 3.972 -36.771 1.00 71.69 275 MET A CA 1
ATOM 2139 C C . MET A 1 275 ? 14.676 4.015 -37.562 1.00 71.69 275 MET A C 1
ATOM 2141 O O . MET A 1 275 ? 13.966 5.013 -37.500 1.00 71.69 275 MET A O 1
ATOM 2145 N N . SER A 1 276 ? 14.275 2.902 -38.191 1.00 71.75 276 SER A N 1
ATOM 2146 C CA . SER A 1 276 ? 12.988 2.833 -38.906 1.00 71.75 276 SER A CA 1
ATOM 2147 C C . SER A 1 276 ? 11.762 3.022 -37.997 1.00 71.75 276 SER A C 1
ATOM 2149 O O . SER A 1 276 ? 10.733 3.551 -38.427 1.00 71.75 276 SER A O 1
ATOM 2151 N N . SER A 1 277 ? 11.867 2.627 -36.722 1.00 65.62 277 SER A N 1
ATOM 2152 C CA . SER A 1 277 ? 10.805 2.829 -35.733 1.00 65.62 277 SER A CA 1
ATOM 2153 C C . SER A 1 277 ? 10.692 4.296 -35.310 1.00 65.62 277 SER A C 1
ATOM 2155 O O . SER A 1 277 ? 9.577 4.776 -35.123 1.00 65.62 277 SER A O 1
ATOM 2157 N N . ILE A 1 278 ? 11.814 5.013 -35.182 1.00 63.53 278 ILE A N 1
ATOM 2158 C CA . ILE A 1 278 ? 11.838 6.444 -34.828 1.00 63.53 278 ILE A CA 1
ATOM 2159 C C . ILE A 1 278 ? 11.251 7.292 -35.967 1.00 63.53 278 ILE A C 1
ATOM 2161 O O . ILE A 1 278 ? 10.460 8.208 -35.723 1.00 63.53 278 ILE A O 1
ATOM 2165 N N . ASP A 1 279 ? 11.564 6.947 -37.215 1.00 58.66 279 ASP A N 1
ATOM 2166 C CA . ASP A 1 279 ? 10.996 7.614 -38.393 1.00 58.66 279 ASP A CA 1
ATOM 2167 C C . ASP A 1 279 ? 9.463 7.426 -38.466 1.00 58.66 279 ASP A C 1
ATOM 2169 O O . ASP A 1 279 ? 8.722 8.344 -38.815 1.00 58.66 279 ASP A O 1
ATOM 2173 N N . SER A 1 280 ? 8.955 6.269 -38.028 1.00 58.28 280 SER A N 1
ATOM 2174 C CA . SER A 1 280 ? 7.511 5.990 -37.978 1.00 58.28 280 SER A CA 1
ATOM 2175 C C . SER A 1 280 ? 6.781 6.734 -36.849 1.00 58.28 280 SER A C 1
ATOM 2177 O O . SER A 1 280 ? 5.635 7.155 -37.022 1.00 58.28 280 SER A O 1
ATOM 2179 N N . GLU A 1 281 ? 7.417 6.909 -35.686 1.00 55.50 281 GLU A N 1
ATOM 2180 C CA . GLU A 1 281 ? 6.851 7.669 -34.560 1.00 55.50 281 GLU A CA 1
ATOM 2181 C C . GLU A 1 281 ? 6.808 9.175 -34.860 1.00 55.50 281 GLU A C 1
ATOM 2183 O O . GLU A 1 281 ? 5.811 9.840 -34.570 1.00 55.50 281 GLU A O 1
ATOM 2188 N N . THR A 1 282 ? 7.843 9.714 -35.510 1.00 55.75 282 THR A N 1
ATOM 2189 C CA . THR A 1 282 ? 7.899 11.132 -35.903 1.00 55.75 282 THR A CA 1
ATOM 2190 C C . THR A 1 282 ? 6.885 11.482 -36.998 1.00 55.75 282 THR A C 1
ATOM 2192 O O . THR A 1 282 ? 6.241 12.530 -36.918 1.00 55.75 282 THR A O 1
ATOM 2195 N N . GLU A 1 283 ? 6.636 10.590 -37.964 1.00 52.69 283 GLU A N 1
ATOM 2196 C CA . GLU A 1 283 ? 5.547 10.765 -38.937 1.00 52.69 283 GLU A CA 1
ATOM 2197 C C . GLU A 1 283 ? 4.148 10.718 -38.301 1.00 52.69 283 GLU A C 1
ATOM 2199 O O . GLU A 1 283 ? 3.253 11.454 -38.728 1.00 52.69 283 GLU A O 1
ATOM 2204 N N . GLN A 1 284 ? 3.925 9.876 -37.285 1.00 51.94 284 GLN A N 1
ATOM 2205 C CA . GLN A 1 284 ? 2.640 9.827 -36.577 1.00 51.94 284 GLN A CA 1
ATOM 2206 C C . GLN A 1 284 ? 2.393 11.092 -35.751 1.00 51.94 284 GLN A C 1
ATOM 2208 O O . GLN A 1 284 ? 1.285 11.628 -35.783 1.00 51.94 284 GLN A O 1
ATOM 2213 N N . VAL A 1 285 ? 3.417 11.611 -35.068 1.00 56.00 285 VAL A N 1
ATOM 2214 C CA . VAL A 1 285 ? 3.325 12.874 -34.317 1.00 56.00 285 VAL A CA 1
ATOM 2215 C C . VAL A 1 285 ? 3.048 14.053 -35.256 1.00 56.00 285 VAL A C 1
ATOM 2217 O O . VAL A 1 285 ? 2.167 14.860 -34.959 1.00 56.00 285 VAL A O 1
ATOM 2220 N N . ASN A 1 286 ? 3.698 14.102 -36.426 1.00 55.00 286 ASN A N 1
ATOM 2221 C CA . ASN A 1 286 ? 3.464 15.151 -37.426 1.00 55.00 286 ASN A CA 1
ATOM 2222 C C . ASN A 1 286 ? 2.047 15.097 -38.031 1.00 55.00 286 ASN A C 1
ATOM 2224 O O . ASN A 1 286 ? 1.408 16.134 -38.219 1.00 55.00 286 ASN A O 1
ATOM 2228 N N . LYS A 1 287 ? 1.496 13.897 -38.262 1.00 53.97 287 LYS A N 1
ATOM 2229 C CA . LYS A 1 287 ? 0.096 13.736 -38.703 1.00 53.97 287 LYS A CA 1
ATOM 2230 C C . LYS A 1 287 ? -0.907 14.169 -37.631 1.00 53.97 287 LYS A C 1
ATOM 2232 O O . LYS A 1 287 ? -1.944 14.738 -37.959 1.00 53.97 287 LYS A O 1
ATOM 2237 N N . ILE A 1 288 ? -0.614 13.931 -36.352 1.00 55.94 288 ILE A N 1
ATOM 2238 C CA . ILE A 1 288 ? -1.480 14.358 -35.241 1.00 55.94 288 ILE A CA 1
ATOM 2239 C C . ILE A 1 288 ? -1.454 15.889 -35.084 1.00 55.94 288 ILE A C 1
ATOM 2241 O O . ILE A 1 288 ? -2.509 16.484 -34.853 1.00 55.94 288 ILE A O 1
ATOM 2245 N N . SER A 1 289 ? -0.299 16.542 -35.276 1.00 55.50 289 SER A N 1
ATOM 2246 C CA . SER A 1 289 ? -0.221 18.010 -35.269 1.00 55.50 289 SER A CA 1
ATOM 2247 C C . SER A 1 289 ? -0.994 18.645 -36.428 1.00 55.50 289 SER A C 1
ATOM 2249 O O . SER A 1 289 ? -1.776 19.564 -36.186 1.00 55.50 289 SER A O 1
ATOM 2251 N N . GLU A 1 290 ? -0.895 18.107 -37.649 1.00 56.84 290 GLU A N 1
ATOM 2252 C CA . GLU A 1 290 ? -1.635 18.634 -38.809 1.00 56.84 290 GLU A CA 1
ATOM 2253 C C . GLU A 1 290 ? -3.160 18.515 -38.646 1.00 56.84 290 GLU A C 1
ATOM 2255 O O . GLU A 1 290 ? -3.904 19.434 -38.994 1.00 56.84 290 GLU A O 1
ATOM 2260 N N . VAL A 1 291 ? -3.650 17.418 -38.056 1.00 56.84 291 VAL A N 1
ATOM 2261 C CA . VAL A 1 291 ? -5.086 17.246 -37.768 1.00 56.84 291 VAL A CA 1
ATOM 2262 C C . VAL A 1 291 ? -5.554 18.225 -36.684 1.00 56.84 291 VAL A C 1
ATOM 2264 O O . VAL A 1 291 ? -6.659 18.766 -36.774 1.00 56.84 291 VAL A O 1
ATOM 2267 N N . SER A 1 292 ? -4.716 18.510 -35.682 1.00 54.00 292 SER A N 1
ATOM 2268 C CA . SER A 1 292 ? -5.047 19.470 -34.623 1.00 54.00 292 SER A CA 1
ATOM 2269 C C . SER A 1 292 ? -5.114 20.921 -35.122 1.00 54.00 292 SER A C 1
ATOM 2271 O O . SER A 1 292 ? -5.986 21.676 -34.683 1.00 54.00 292 SER A O 1
ATOM 2273 N N . ASP A 1 293 ? -4.285 21.292 -36.100 1.00 56.34 293 ASP A N 1
ATOM 2274 C CA . ASP A 1 293 ? -4.276 22.638 -36.681 1.00 56.34 293 ASP A CA 1
ATOM 2275 C C . ASP A 1 293 ? -5.452 22.874 -37.643 1.00 56.34 293 ASP A C 1
ATOM 2277 O O . ASP A 1 293 ? -6.028 23.964 -37.662 1.00 56.34 293 ASP A O 1
ATOM 2281 N N . LEU A 1 294 ? -5.912 21.839 -38.357 1.00 53.47 294 LEU A N 1
ATOM 2282 C CA . LEU A 1 294 ? -7.118 21.919 -39.193 1.00 53.47 294 LEU A CA 1
ATOM 2283 C C . LEU A 1 294 ? -8.403 22.098 -38.366 1.00 53.47 294 LEU A C 1
ATOM 2285 O O . LEU A 1 294 ? -9.304 22.827 -38.778 1.00 53.47 294 LEU A O 1
ATOM 2289 N N . THR A 1 295 ? -8.484 21.499 -37.172 1.00 55.41 295 THR A N 1
ATOM 2290 C CA . THR A 1 295 ? -9.664 21.643 -36.293 1.00 55.41 295 THR A CA 1
ATOM 2291 C C . THR A 1 295 ? -9.778 23.011 -35.611 1.00 55.41 295 THR A C 1
ATOM 2293 O O . THR A 1 295 ? -10.874 23.399 -35.214 1.00 55.41 295 THR A O 1
ATOM 2296 N N . LYS A 1 296 ? -8.685 23.781 -35.519 1.00 54.69 296 LYS A N 1
ATOM 2297 C CA . LYS A 1 296 ? -8.689 25.146 -34.958 1.00 54.69 296 LYS A CA 1
ATOM 2298 C C . LYS A 1 296 ? -9.100 26.233 -35.955 1.00 54.69 296 LYS A C 1
ATOM 2300 O O . LYS A 1 296 ? -9.392 27.343 -35.529 1.00 54.69 296 LYS A O 1
ATOM 2305 N N . LEU A 1 297 ? -9.140 25.936 -37.256 1.00 53.34 297 LEU A N 1
ATOM 2306 C CA . LEU A 1 297 ? -9.521 26.893 -38.306 1.00 53.34 297 LEU A CA 1
ATOM 2307 C C . LEU A 1 297 ? -11.008 26.822 -38.708 1.00 53.34 297 LEU A C 1
ATOM 2309 O O . LEU A 1 297 ? -11.449 27.620 -39.532 1.00 53.34 297 LEU A O 1
ATOM 2313 N N . GLN A 1 298 ? -11.785 25.897 -38.134 1.00 49.41 298 GLN A N 1
ATOM 2314 C CA . GLN A 1 298 ? -13.233 25.757 -38.369 1.00 49.41 298 GLN A CA 1
ATOM 2315 C C . GLN A 1 298 ? -14.109 26.047 -37.132 1.00 49.41 298 GLN A C 1
ATOM 2317 O O . GLN A 1 298 ? -15.309 25.772 -37.173 1.00 49.41 298 GLN A O 1
ATOM 2322 N N . GLY A 1 299 ? -13.535 26.593 -36.054 1.00 41.03 299 GLY A N 1
ATOM 2323 C CA . GLY A 1 299 ? -14.251 26.997 -34.834 1.00 41.03 299 GLY A CA 1
ATOM 2324 C C . GLY A 1 299 ? -14.487 28.496 -34.749 1.00 41.03 299 GLY A C 1
ATOM 2325 O O . GLY A 1 299 ? -13.515 29.242 -35.000 1.00 41.03 299 GLY A O 1
#

Solvent-accessible surface area (backbone atoms only — not comparable to full-atom values): 18760 Å² total; per-residue (Å²): 135,87,86,78,83,76,80,80,66,66,56,73,47,78,46,81,44,55,48,47,80,78,54,76,83,78,76,94,48,74,74,54,47,44,53,48,54,51,50,51,52,49,53,53,53,51,48,56,52,50,54,53,56,49,57,59,60,74,52,63,94,72,80,80,80,77,96,71,80,88,77,79,87,77,85,84,76,90,80,90,80,92,80,90,76,94,74,83,84,76,76,69,72,85,68,83,71,66,64,91,38,40,38,50,35,36,39,37,30,39,55,84,81,57,69,85,73,62,42,56,67,58,16,62,79,36,61,94,58,34,67,39,27,76,55,32,56,43,81,37,61,60,64,61,54,51,50,54,50,48,52,54,50,44,66,74,64,74,66,89,82,84,90,74,99,65,93,78,80,78,69,84,76,62,94,59,82,49,72,69,53,51,35,50,47,49,39,49,53,58,54,46,52,66,52,57,70,70,72,62,84,87,70,83,90,66,92,79,76,72,64,92,58,68,78,58,54,58,64,60,56,33,53,22,50,48,41,28,66,78,65,66,32,85,56,36,52,58,55,50,52,53,50,53,53,50,50,52,52,48,54,45,60,77,66,64,59,55,82,92,46,46,66,66,50,50,52,54,49,34,54,52,50,54,52,56,51,52,57,52,53,52,51,50,52,52,52,52,50,55,54,55,56,59,60,63,75,76,110

InterPro domains:
  IPR007281 Mre11, DNA-binding [PF04152] (2-193)
  IPR007281 Mre11, DNA-binding [SM01347] (1-228)
  IPR038487 Mre11, capping domain [G3DSA:3.30.110.110] (11-148)

Organism: NCBI:txid34504

Nearest PDB structures (foldseek):
  8bah-assembly1_B  TM=8.956E-01  e=3.745E-07  Homo sapiens
  3t1i-assembly1_A  TM=8.043E-01  e=1.191E-05  Homo sapiens
  3t1i-assembly2_C  TM=8.042E-01  e=1.191E-05  Homo sapiens
  3t1i-assembly1_B  TM=8.041E-01  e=1.191E-05  Homo sapiens
  3t1i-assembly2_D  TM=8.012E-01  e=1.434E-05  Homo sapiens

Secondary structure (DSSP, 8-state):
-PPPPPSSSPPEEEEEEEHHHHHTTS-S-HHHHHHHHHHHHHHHHHHHHHHHHHHHHHSGGG----------------------------------PPPSS-EEEEEEE-TTTPPPP-HHHHHHTTBTTBS-GGGSEEEE-HHHHHHHHHHHHHHHTT-------------S--SS--HHHHHHHHHHHHHHHHHHGGG--SS---TT---TTTTS-HHHHHHHHHHHHHS--TTHHHHHHHHHHHHHHHHHHHTT--GGGHHHHHHHHHHHHHHHHHHHHHHHHHHHHHHHHHHHS--

pLDDT: mean 70.96, std 19.08, range [32.94, 95.12]

Foldseek 3Di:
DDDDDDPQDFAEAEEEEELCVVPVPDDPDQVVLQVVSLVVLVVVVVVVLVVVVVVVVVVPPDPDDDDDDDDDDDDDDDDDDDDDDDDDPPPDPPPSDHDQEHAAAYEYEPPPVHDDDQQLVSLVVCVVHHPCSSHHYHYDPPVLVVVVVVVVVVVVVPDDDDDDPDPSPDDPPPVDQDLVRVLVVLQVVLVVVVVVVVPDDDDDPDVPDPPPCLLDDSCLQSVLSCCCPVVVPVCSNVVSVVVSVVVLVVQCVVVVDDPVCSVVSSNVVSVVVVVVVVVVVVVVVVVVVVVVVVVVVVD

Radius of gyration: 34.83 Å; Cα contacts (8 Å, |Δi|>4): 192; chains: 1; bounding box: 81×71×96 Å

Sequence (299 aa):
VTRLPLQTVRPFLFRDVVLEDELSNSASNPLDIAKQAELTCTRLVEQCLADVTQTKRSSPNLAQCGASPPRKRVKSSTSTGVNTSEDNDTSEPSRWELPAEPLVRLRVDLSGGYESFSALRFGQRFIGRVANPKDLVMFNHNRERLAAAQTRRALHSGLSQIPVDFDGEVDRKKVGLDVVEVEKLVRQYLSNLDNSGKRAGSGNPCTDEIDRLDVFTANELGGSLRQFVDKDARDAIQSVVESILTETVHHLRARQCPEAHIVPNIISFCHSRVMSSIDSETEQVNKISEVSDLTKLQG

Mean predicted aligned error: 20.76 Å